Protein AF-A0A660C8C7-F1 (afdb_monomer)

Foldseek 3Di:
DDDPDQDDPVRLVVLCPPPPRQAQWDDSPPDIDGNVVSLLVLLLVLLVVCLVPVPPDDDCCRRHHNPVRLLCCCPVVVCLLVLLLSNLQSLLVSCVVFFDLVLQLDADDPPDDVVVVDVDDDDPLLLVLLSVSNNVSSPDPDRDDSVNCVVSLVVDDSVSSVSSSVNNNVVSSVSSVVRCVVPVDD

Sequence (186 aa):
MTAPQDPTPEQLIAEMLDRRHRRASVSDGETMMIDPGKVLDNIEDAMRRLDVDIDTPVSIEDDVVTLAELTSLIKNLHMGPSLITHVVNTAMAILTARYPAELVTLPLPVEFDLRELHPIRMGDRPHQVAKDVFNRRIAAGVDLDSDDIDEVIDSLEVPDRIHVFVAVFYMYGSKLGALKHRTGID

Secondary structure (DSSP, 8-state):
-PPPPPPPHHHHHHHHH-TT-S-SEEE-SS-EEE-HHHHHHHHHHHHHHHHH-TTS---IIIII--HHHHHHHHHTS--HHHHHHHHHHHHHHHHHHHS-HHHHTSPPPTT--HHHHS-----HHHHHHHHHHHHHHHH-SSPPPGGGTHHHHHTS-HHHHHHHHHHHHHHHHHHHHHHHHHH---

Structure (mmCIF, N/CA/C/O backbone):
data_AF-A0A660C8C7-F1
#
_entry.id   AF-A0A660C8C7-F1
#
loop_
_atom_site.group_PDB
_atom_site.id
_atom_site.type_symbol
_atom_site.label_atom_id
_atom_site.label_alt_id
_atom_site.label_comp_id
_atom_site.label_asym_id
_atom_site.label_entity_id
_atom_site.label_seq_id
_atom_site.pdbx_PDB_ins_code
_atom_site.Cartn_x
_atom_site.Cartn_y
_atom_site.Cartn_z
_atom_site.occupancy
_atom_site.B_iso_or_equiv
_atom_site.auth_seq_id
_atom_site.auth_comp_id
_atom_site.auth_asym_id
_atom_site.auth_atom_id
_atom_site.pdbx_PDB_model_num
ATOM 1 N N . MET A 1 1 ? -27.509 -27.292 27.663 1.00 39.72 1 MET A N 1
ATOM 2 C CA . MET A 1 1 ? -26.791 -26.479 26.664 1.00 39.72 1 MET A CA 1
ATOM 3 C C . MET A 1 1 ? -26.287 -25.251 27.394 1.00 39.72 1 MET A C 1
ATOM 5 O O . MET A 1 1 ? -27.084 -24.385 27.719 1.00 39.72 1 MET A O 1
ATOM 9 N N . THR A 1 2 ? -25.024 -25.258 27.804 1.00 42.81 2 THR A N 1
ATOM 10 C CA . THR A 1 2 ? -24.360 -24.100 28.413 1.00 42.81 2 THR A CA 1
ATOM 11 C C . THR A 1 2 ? -24.041 -23.107 27.301 1.00 42.81 2 THR A C 1
ATOM 13 O O . THR A 1 2 ? -23.499 -23.508 26.273 1.00 42.81 2 THR A O 1
ATOM 16 N N . ALA A 1 3 ? -24.437 -21.845 27.473 1.00 43.91 3 ALA A N 1
ATOM 17 C CA . ALA A 1 3 ? -24.012 -20.767 26.585 1.00 43.91 3 ALA A CA 1
ATOM 18 C C . ALA A 1 3 ? -22.470 -20.699 26.566 1.00 43.91 3 ALA A C 1
ATOM 20 O O . ALA A 1 3 ? -21.859 -21.032 27.591 1.00 43.91 3 ALA A O 1
ATOM 21 N N . PRO A 1 4 ? -21.837 -20.309 25.444 1.00 49.25 4 PRO A N 1
ATOM 22 C CA . PRO A 1 4 ? -20.411 -20.011 25.461 1.00 49.25 4 PRO A CA 1
ATOM 23 C C . PRO A 1 4 ? -20.183 -18.923 26.513 1.00 49.25 4 PRO A C 1
ATOM 25 O O . PRO A 1 4 ? -20.899 -17.924 26.518 1.00 49.25 4 PRO A O 1
ATOM 28 N N . GLN A 1 5 ? -19.269 -19.162 27.453 1.00 58.34 5 GLN A N 1
ATOM 29 C CA . GLN A 1 5 ? -18.857 -18.116 28.380 1.00 58.34 5 GLN A CA 1
ATOM 30 C C . GLN A 1 5 ? -17.976 -17.134 27.623 1.00 58.34 5 GLN A C 1
ATOM 32 O O . GLN A 1 5 ? -17.086 -17.567 26.888 1.00 58.34 5 GLN A O 1
ATOM 37 N N . ASP A 1 6 ? -18.236 -15.844 27.811 1.00 65.38 6 ASP A N 1
ATOM 38 C CA . ASP A 1 6 ? -17.374 -14.811 27.262 1.00 65.38 6 ASP A CA 1
ATOM 39 C C . ASP A 1 6 ? -15.956 -14.971 27.840 1.00 65.38 6 ASP A C 1
ATOM 41 O O . ASP A 1 6 ? -15.800 -15.274 29.032 1.00 65.38 6 ASP A O 1
ATOM 45 N N . PRO A 1 7 ? -14.922 -14.844 26.996 1.00 65.62 7 PRO A N 1
ATOM 46 C CA . PRO A 1 7 ? -13.535 -15.027 27.403 1.00 65.62 7 PRO A CA 1
ATOM 47 C C . PRO A 1 7 ? -13.133 -14.023 28.489 1.00 65.62 7 PRO A C 1
ATOM 49 O O . PRO A 1 7 ? -13.507 -12.851 28.456 1.00 65.62 7 PRO A O 1
ATOM 52 N N . THR A 1 8 ? -12.350 -14.475 29.470 1.00 76.62 8 THR A N 1
ATOM 53 C CA . THR A 1 8 ? -11.862 -13.599 30.541 1.00 76.62 8 THR A CA 1
ATOM 54 C C . THR A 1 8 ? -10.746 -12.674 30.032 1.00 76.62 8 THR A C 1
ATOM 56 O O . THR A 1 8 ? -10.018 -13.046 29.110 1.00 76.62 8 THR A O 1
ATOM 59 N N . PRO A 1 9 ? -10.511 -11.504 30.658 1.00 68.44 9 PRO A N 1
ATOM 60 C CA . PRO A 1 9 ? -9.421 -10.601 30.265 1.00 68.44 9 PRO A CA 1
ATOM 61 C C . PRO A 1 9 ? -8.038 -11.269 30.212 1.00 68.44 9 PRO A C 1
ATOM 63 O O . PRO A 1 9 ? -7.223 -10.970 29.347 1.00 68.44 9 PRO A O 1
ATOM 66 N N . GLU A 1 10 ? -7.778 -12.222 31.107 1.00 72.56 10 GLU A N 1
ATOM 67 C CA . GLU A 1 10 ? -6.532 -12.997 31.148 1.00 72.56 10 GLU A CA 1
ATOM 68 C C . GLU A 1 10 ? -6.393 -13.936 29.941 1.00 72.56 10 GLU A C 1
ATOM 70 O O . GLU A 1 10 ? -5.291 -14.117 29.425 1.00 72.56 10 GLU A O 1
ATOM 75 N N . GLN A 1 11 ? -7.507 -14.500 29.463 1.00 69.38 11 GLN A N 1
ATOM 76 C CA . GLN A 1 11 ? -7.544 -15.310 28.244 1.00 69.38 11 GLN A CA 1
ATOM 77 C C . GLN A 1 11 ? -7.313 -14.445 27.002 1.00 69.38 11 GLN A C 1
ATOM 79 O O . GLN A 1 11 ? -6.533 -14.841 26.143 1.00 69.38 11 GLN A O 1
ATOM 84 N N . LEU A 1 12 ? -7.891 -13.241 26.953 1.00 66.62 12 LEU A N 1
ATOM 85 C CA . LEU A 1 12 ? -7.684 -12.282 25.860 1.00 66.62 12 LEU A CA 1
ATOM 86 C C . LEU A 1 12 ? -6.227 -11.801 25.782 1.00 66.62 12 LEU A C 1
ATOM 88 O O . LEU A 1 12 ? -5.648 -11.719 24.700 1.00 66.62 12 LEU A O 1
ATOM 92 N N . ILE A 1 13 ? -5.600 -11.534 26.932 1.00 68.38 13 ILE A N 1
ATOM 93 C CA . ILE A 1 13 ? -4.175 -11.179 27.008 1.00 68.38 13 ILE A CA 1
ATOM 94 C C . ILE A 1 13 ? -3.301 -12.356 26.561 1.00 68.38 13 ILE A C 1
ATOM 96 O O . ILE A 1 13 ? -2.355 -12.161 25.802 1.00 68.38 13 ILE A O 1
ATOM 100 N N . ALA A 1 14 ? -3.602 -13.580 27.005 1.00 67.06 14 ALA A N 1
ATOM 101 C CA . ALA A 1 14 ? -2.855 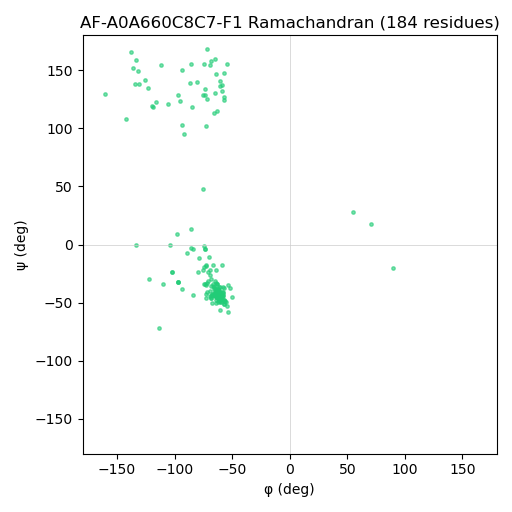-14.766 26.592 1.00 67.06 14 ALA A CA 1
ATOM 102 C C . ALA A 1 14 ? -2.982 -15.042 25.083 1.00 67.06 14 ALA A C 1
ATOM 104 O O . ALA A 1 14 ? -1.993 -15.413 24.455 1.00 67.06 14 ALA A O 1
ATOM 105 N N . GLU A 1 15 ? -4.165 -14.820 24.505 1.00 63.78 15 GLU A N 1
ATOM 106 C CA . GLU A 1 15 ? -4.429 -14.934 23.066 1.00 63.78 15 GLU A CA 1
ATOM 107 C C . GLU A 1 15 ? -3.651 -13.884 22.261 1.00 63.78 15 GLU A C 1
ATOM 109 O O . GLU A 1 15 ? -3.033 -14.226 21.257 1.00 63.78 15 GLU A O 1
ATOM 114 N N . MET A 1 16 ? -3.571 -12.636 22.738 1.00 63.59 16 MET A N 1
ATOM 115 C CA . MET A 1 16 ? -2.739 -11.604 22.102 1.00 63.59 16 MET A CA 1
ATOM 116 C C . MET A 1 16 ? -1.238 -11.884 22.186 1.00 63.59 16 MET A C 1
ATOM 118 O O . MET A 1 16 ? -0.490 -11.537 21.275 1.00 63.59 16 MET A O 1
ATOM 122 N N . LEU A 1 17 ? -0.773 -12.499 23.273 1.00 66.25 17 LEU A N 1
ATOM 123 C CA . LEU A 1 17 ? 0.637 -12.860 23.433 1.00 66.25 17 LEU A CA 1
ATOM 124 C C . LEU A 1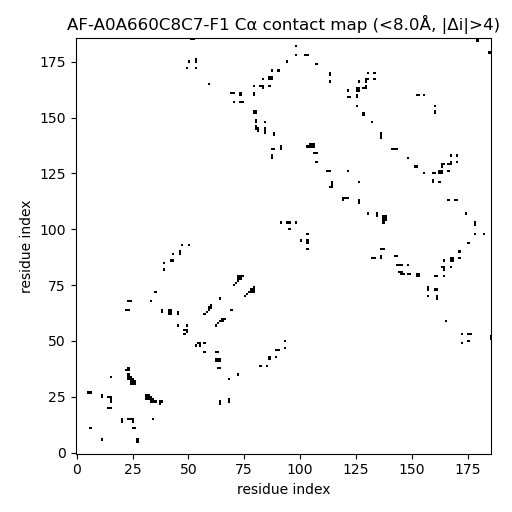 17 ? 1.016 -14.130 22.655 1.00 66.25 17 LEU A C 1
ATOM 126 O O . LEU A 1 17 ? 2.210 -14.426 22.513 1.00 66.25 17 LEU A O 1
ATOM 130 N N . ASP A 1 18 ? 0.037 -14.877 22.13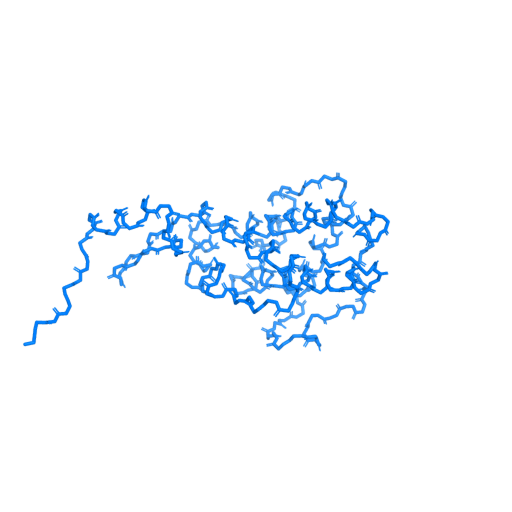3 1.00 65.38 18 ASP A N 1
ATOM 131 C CA . ASP A 1 18 ? 0.305 -15.983 21.226 1.00 65.38 18 ASP A CA 1
ATOM 132 C C . ASP A 1 18 ? 0.740 -15.443 19.861 1.00 65.38 18 ASP A C 1
ATOM 134 O O . ASP A 1 18 ? -0.056 -15.064 19.007 1.00 65.38 18 ASP A O 1
ATOM 138 N N . ARG A 1 19 ? 2.051 -15.485 19.613 1.00 57.25 19 ARG A N 1
ATOM 139 C CA . ARG A 1 19 ? 2.655 -15.084 18.332 1.00 57.25 19 ARG A CA 1
ATOM 140 C C . ARG A 1 19 ? 2.137 -15.875 17.126 1.00 57.25 19 ARG A C 1
ATOM 142 O O . ARG A 1 19 ? 2.365 -15.459 15.989 1.00 57.25 19 ARG A O 1
ATOM 149 N N . ARG A 1 20 ? 1.502 -17.030 17.352 1.00 57.16 20 ARG A N 1
ATOM 150 C CA . ARG A 1 20 ? 0.879 -17.858 16.309 1.00 57.16 20 ARG A CA 1
ATOM 151 C C . ARG A 1 20 ? -0.575 -17.478 16.050 1.00 57.16 20 ARG A C 1
ATOM 153 O O . ARG A 1 20 ? -1.160 -18.002 15.100 1.00 57.16 20 ARG A O 1
ATOM 160 N N . HIS A 1 21 ? -1.149 -16.586 16.853 1.00 65.06 21 HIS A N 1
ATOM 161 C CA . HIS A 1 21 ? -2.476 -16.059 16.611 1.00 65.06 21 HIS A CA 1
ATOM 162 C C . HIS A 1 21 ? -2.483 -15.241 15.314 1.00 65.06 21 HIS A C 1
ATOM 164 O O . HIS A 1 21 ? -1.601 -14.413 15.072 1.00 65.06 21 HIS A O 1
ATOM 170 N N . ARG A 1 22 ? -3.457 -15.512 14.433 1.00 67.06 22 ARG A N 1
ATOM 171 C CA . ARG A 1 22 ? -3.541 -14.841 13.123 1.00 67.06 22 ARG A CA 1
ATOM 172 C C . ARG A 1 22 ? -4.016 -13.395 13.234 1.00 67.06 22 ARG A C 1
ATOM 174 O O . ARG A 1 22 ? -3.608 -12.564 12.431 1.00 67.06 22 ARG A O 1
ATOM 181 N N . ARG A 1 23 ? -4.900 -13.105 14.192 1.00 70.75 23 ARG A N 1
ATOM 182 C CA . ARG A 1 23 ? -5.510 -11.778 14.327 1.00 70.75 23 ARG A CA 1
ATOM 183 C C . ARG A 1 23 ? -4.624 -10.873 15.166 1.00 70.75 23 ARG A C 1
ATOM 185 O O . ARG A 1 23 ? -4.103 -11.313 16.188 1.00 70.75 23 ARG A O 1
ATOM 192 N N . ALA A 1 24 ? -4.517 -9.621 14.736 1.00 79.69 24 ALA A N 1
ATOM 193 C CA . ALA A 1 24 ? -3.777 -8.576 15.430 1.00 79.69 24 ALA A CA 1
ATOM 194 C C . ALA A 1 24 ? -4.593 -7.902 16.542 1.00 79.69 24 ALA A C 1
ATOM 196 O O . ALA A 1 24 ? -4.073 -7.052 17.260 1.00 79.69 24 ALA A O 1
ATOM 197 N N . SER A 1 25 ? -5.864 -8.272 16.697 1.00 80.25 25 SER A N 1
ATOM 198 C CA . SER A 1 25 ? -6.714 -7.778 17.768 1.00 80.25 25 SER A CA 1
ATOM 199 C C . SER A 1 25 ? -7.496 -8.871 18.464 1.00 80.25 25 SER A C 1
ATOM 201 O O . SER A 1 25 ? -7.768 -9.947 17.921 1.00 80.25 25 SER A O 1
ATOM 203 N N . VAL A 1 26 ? -7.897 -8.520 19.678 1.00 79.31 26 VAL A N 1
ATOM 204 C CA . VAL A 1 26 ? -8.834 -9.259 20.503 1.00 79.31 26 VAL A CA 1
ATOM 205 C C . VAL A 1 26 ? -9.883 -8.268 21.018 1.00 79.31 26 VAL A C 1
ATOM 207 O O . VAL A 1 26 ? -9.563 -7.128 21.367 1.00 79.31 26 VAL A O 1
ATOM 210 N N . SER A 1 27 ? -11.154 -8.673 21.017 1.00 75.94 27 SER A N 1
ATOM 211 C CA . SER A 1 27 ? -12.266 -7.828 21.462 1.00 75.94 27 SER A CA 1
ATOM 212 C C . SER A 1 27 ? -13.212 -8.598 22.373 1.00 75.94 27 SER A C 1
ATOM 214 O O . SER A 1 27 ? -13.545 -9.746 22.086 1.00 75.94 27 SER A O 1
ATOM 216 N N . ASP A 1 28 ? -13.661 -7.943 23.441 1.00 69.25 28 ASP A N 1
ATOM 217 C CA . ASP A 1 28 ? -14.693 -8.433 24.365 1.00 69.25 28 ASP A CA 1
ATOM 218 C C . ASP A 1 28 ? -16.094 -7.863 24.049 1.00 69.25 28 ASP A C 1
ATOM 220 O O . ASP A 1 28 ? -17.034 -8.045 24.816 1.00 69.25 28 ASP A O 1
ATOM 224 N N . GLY A 1 29 ? -16.245 -7.174 22.911 1.00 66.75 29 GLY A N 1
ATOM 225 C CA . GLY A 1 29 ? -17.488 -6.525 22.487 1.00 66.75 29 GLY A CA 1
ATOM 226 C C . GLY A 1 29 ? -17.656 -5.077 22.965 1.00 66.75 29 GLY A C 1
ATOM 227 O O . GLY A 1 29 ? -18.389 -4.326 22.321 1.00 66.75 29 GLY A O 1
ATOM 228 N N . GLU A 1 30 ? -16.946 -4.649 24.012 1.00 69.38 30 GLU A N 1
ATOM 229 C CA . GLU A 1 30 ? -16.945 -3.257 24.498 1.00 69.38 30 GLU A CA 1
ATOM 230 C C . GLU A 1 30 ? -15.604 -2.559 24.239 1.00 69.38 30 GLU A C 1
ATOM 232 O O . GLU A 1 30 ? -15.558 -1.371 23.913 1.00 69.38 30 GLU A O 1
ATOM 237 N N . THR A 1 31 ? -14.512 -3.314 24.318 1.00 70.56 31 THR A N 1
ATOM 238 C CA . THR A 1 31 ? -13.137 -2.862 24.145 1.00 70.56 31 THR A CA 1
ATOM 239 C C . THR A 1 31 ? -12.451 -3.705 23.070 1.00 70.56 31 THR A C 1
ATOM 241 O O . THR A 1 31 ? -12.670 -4.912 22.937 1.00 70.56 31 THR A O 1
ATOM 244 N N . MET A 1 32 ? -11.617 -3.058 22.258 1.00 81.31 32 MET A N 1
ATOM 245 C CA . MET A 1 32 ? -10.749 -3.722 21.289 1.00 81.31 32 MET A CA 1
ATOM 246 C C . MET A 1 32 ? -9.304 -3.406 21.650 1.00 81.31 32 MET A C 1
ATOM 248 O O . MET A 1 32 ? -8.904 -2.241 21.643 1.00 81.31 32 MET A O 1
ATOM 252 N N . MET A 1 33 ? -8.531 -4.444 21.957 1.00 82.75 33 MET A N 1
ATOM 253 C CA . MET A 1 33 ? -7.087 -4.342 22.122 1.00 82.75 33 MET A CA 1
ATOM 254 C C . MET A 1 33 ? -6.432 -4.774 20.812 1.00 82.75 33 MET A C 1
ATOM 256 O O . MET A 1 33 ? -6.781 -5.813 20.256 1.00 82.75 33 MET A O 1
ATOM 260 N N . ILE A 1 34 ? -5.529 -3.944 20.294 1.00 86.19 34 ILE A N 1
ATOM 261 C CA . ILE A 1 34 ? -4.850 -4.154 19.012 1.00 86.19 34 ILE A CA 1
ATOM 262 C C . ILE A 1 34 ? -3.351 -4.154 19.277 1.00 86.19 34 ILE A C 1
ATOM 264 O O . ILE A 1 34 ? -2.867 -3.281 19.996 1.00 86.19 34 ILE A O 1
ATOM 268 N N . ASP A 1 35 ? -2.635 -5.107 18.689 1.00 89.19 35 ASP A N 1
ATOM 269 C CA . ASP A 1 35 ? -1.185 -5.084 18.529 1.00 89.19 35 ASP A CA 1
ATOM 270 C C . ASP A 1 35 ? -0.852 -4.473 17.156 1.00 89.19 35 ASP A C 1
ATOM 272 O O . ASP A 1 35 ? -0.995 -5.143 16.126 1.00 89.19 35 ASP A O 1
ATOM 276 N N . PRO A 1 36 ? -0.420 -3.199 17.096 1.00 88.69 36 PRO A N 1
ATOM 277 C CA . PRO A 1 36 ? -0.099 -2.564 15.826 1.00 88.69 36 PRO A CA 1
ATOM 278 C C . PRO A 1 36 ? 1.097 -3.213 15.131 1.00 88.69 36 PRO A C 1
ATOM 280 O O . PRO A 1 36 ? 1.119 -3.258 13.905 1.00 88.69 36 PRO A O 1
ATOM 283 N N . GLY A 1 37 ? 2.064 -3.743 15.889 1.00 89.25 37 GLY A N 1
ATOM 284 C CA . GLY A 1 37 ? 3.224 -4.432 15.323 1.00 89.25 37 GLY A CA 1
ATOM 285 C C . GLY A 1 37 ? 2.793 -5.660 14.531 1.00 89.25 37 GLY A C 1
ATOM 286 O O . GLY A 1 37 ? 3.217 -5.841 13.393 1.00 89.25 37 GLY A O 1
ATOM 287 N N . LYS A 1 38 ? 1.840 -6.427 15.068 1.00 89.44 38 LYS A N 1
ATOM 288 C CA . LYS A 1 38 ? 1.268 -7.578 14.364 1.00 89.44 38 LYS A CA 1
ATOM 289 C C . LYS A 1 38 ? 0.536 -7.193 13.073 1.00 89.44 38 LYS A C 1
ATOM 291 O O . LYS A 1 38 ? 0.584 -7.952 12.110 1.00 89.44 38 LYS A O 1
ATOM 296 N N . VAL A 1 39 ? -0.112 -6.024 13.015 1.00 91.19 39 VAL A N 1
ATOM 297 C CA . VAL A 1 39 ? -0.714 -5.526 11.760 1.00 91.19 39 VAL A CA 1
ATOM 298 C C . VAL A 1 39 ? 0.355 -5.227 10.712 1.00 91.19 39 VAL A C 1
ATOM 300 O O . VAL A 1 39 ? 0.177 -5.585 9.549 1.00 91.19 39 VAL A O 1
ATOM 303 N N . LEU A 1 40 ? 1.473 -4.612 11.105 1.00 93.75 40 LEU A N 1
ATOM 304 C CA . LEU A 1 40 ? 2.591 -4.349 10.193 1.00 93.75 40 LEU A CA 1
ATOM 305 C C . LEU A 1 40 ? 3.205 -5.649 9.652 1.00 93.75 40 LEU A C 1
ATOM 307 O O . LEU A 1 40 ? 3.471 -5.732 8.450 1.00 93.75 40 LEU A O 1
ATOM 311 N N . ASP A 1 41 ? 3.354 -6.666 10.504 1.00 93.12 41 ASP A N 1
ATOM 312 C CA . ASP A 1 41 ? 3.816 -8.002 10.105 1.00 93.12 41 ASP A CA 1
ATOM 313 C C . ASP A 1 41 ? 2.834 -8.663 9.120 1.00 93.12 41 ASP A C 1
ATOM 315 O O . ASP A 1 41 ? 3.240 -9.174 8.078 1.00 93.12 41 ASP A O 1
ATOM 319 N N . ASN A 1 42 ? 1.527 -8.603 9.402 1.00 92.56 42 ASN A N 1
ATOM 320 C CA . ASN A 1 42 ? 0.494 -9.168 8.529 1.00 92.56 42 ASN A CA 1
ATOM 321 C C . ASN A 1 42 ? 0.471 -8.495 7.141 1.00 92.56 42 ASN A C 1
ATOM 323 O O . ASN A 1 42 ? 0.292 -9.176 6.130 1.00 92.56 42 ASN A O 1
ATOM 327 N N . ILE A 1 43 ? 0.676 -7.170 7.074 1.00 94.75 43 ILE A N 1
ATOM 328 C CA . ILE A 1 43 ? 0.836 -6.439 5.804 1.00 94.75 43 ILE A CA 1
ATOM 329 C C . ILE A 1 43 ? 2.005 -7.026 5.009 1.00 94.75 43 ILE A C 1
ATOM 331 O O . ILE A 1 43 ? 1.845 -7.354 3.832 1.00 94.75 43 ILE A O 1
ATOM 335 N N . GLU A 1 44 ? 3.169 -7.166 5.643 1.00 95.38 44 GLU A N 1
ATOM 336 C CA . GLU A 1 44 ? 4.366 -7.681 4.985 1.00 95.38 44 GLU A CA 1
ATOM 337 C C . GLU A 1 44 ? 4.167 -9.118 4.487 1.00 95.38 44 GLU A C 1
ATOM 339 O O . GLU A 1 44 ? 4.447 -9.405 3.320 1.00 95.38 44 GLU A O 1
ATOM 344 N N . ASP A 1 45 ? 3.622 -10.000 5.324 1.00 93.69 45 ASP A N 1
ATOM 345 C CA . ASP A 1 45 ? 3.349 -11.395 4.972 1.00 93.69 45 ASP A CA 1
ATOM 346 C C . ASP A 1 45 ? 2.380 -11.506 3.785 1.00 93.69 45 ASP A C 1
ATOM 348 O O . ASP A 1 45 ? 2.618 -12.277 2.848 1.00 93.69 45 ASP A O 1
ATOM 352 N N . ALA A 1 46 ? 1.304 -10.714 3.777 1.00 94.12 46 ALA A N 1
ATOM 353 C CA . ALA A 1 46 ? 0.341 -10.696 2.679 1.00 94.12 46 ALA A CA 1
ATOM 354 C C . ALA A 1 46 ? 0.972 -10.209 1.366 1.00 94.12 46 ALA A C 1
ATOM 356 O O . ALA A 1 46 ? 0.738 -10.798 0.308 1.00 94.12 46 ALA A O 1
ATOM 357 N N . MET A 1 47 ? 1.815 -9.177 1.420 1.00 96.25 47 MET A N 1
ATOM 358 C CA . MET A 1 47 ? 2.520 -8.672 0.240 1.00 96.25 47 MET A CA 1
ATOM 359 C C . MET A 1 47 ? 3.540 -9.685 -0.285 1.00 96.25 47 MET A C 1
ATOM 361 O O . MET A 1 47 ? 3.584 -9.954 -1.483 1.00 96.25 47 MET A O 1
ATOM 365 N N . ARG A 1 48 ? 4.312 -10.328 0.597 1.00 94.75 48 ARG A N 1
ATOM 366 C CA . ARG A 1 48 ? 5.256 -11.386 0.205 1.00 94.75 48 ARG A CA 1
ATOM 367 C C . ARG A 1 48 ? 4.555 -12.576 -0.440 1.00 94.75 48 ARG A C 1
ATOM 369 O O . ARG A 1 48 ? 5.086 -13.139 -1.392 1.00 94.75 48 ARG A O 1
ATOM 376 N N . ARG A 1 49 ? 3.360 -12.943 0.033 1.00 92.94 49 ARG A N 1
ATOM 377 C CA . ARG A 1 49 ? 2.544 -13.989 -0.602 1.00 92.94 49 ARG A CA 1
ATOM 378 C C . ARG A 1 49 ? 2.179 -13.632 -2.042 1.00 92.94 49 ARG A C 1
ATOM 380 O O . ARG A 1 49 ? 2.351 -14.486 -2.903 1.00 92.94 49 ARG A O 1
ATOM 387 N N . LEU A 1 50 ? 1.759 -12.390 -2.305 1.00 92.31 50 LEU A N 1
ATOM 388 C CA . LEU A 1 50 ? 1.481 -11.917 -3.670 1.00 92.31 50 LEU A CA 1
ATOM 389 C C . LEU A 1 50 ? 2.729 -11.959 -4.559 1.00 92.31 50 LEU A C 1
ATOM 391 O O . LEU A 1 50 ? 2.650 -12.346 -5.722 1.00 92.31 50 LEU A O 1
ATOM 395 N N . ASP A 1 51 ? 3.893 -11.580 -4.028 1.00 92.44 51 ASP A N 1
ATOM 396 C CA . ASP A 1 51 ? 5.154 -11.652 -4.774 1.00 92.44 51 ASP A CA 1
ATOM 397 C C . ASP A 1 51 ? 5.571 -13.084 -5.116 1.00 92.44 51 ASP A C 1
ATOM 399 O O . ASP A 1 51 ? 6.070 -13.333 -6.214 1.00 92.44 51 ASP A O 1
ATOM 403 N N . VAL A 1 52 ? 5.349 -14.044 -4.217 1.00 90.44 52 VAL A N 1
ATOM 404 C CA . VAL A 1 52 ? 5.593 -15.464 -4.509 1.00 90.44 52 VAL A CA 1
ATOM 405 C C . VAL A 1 52 ? 4.609 -15.966 -5.562 1.00 90.44 52 VAL A C 1
ATOM 407 O O . VAL A 1 52 ? 5.028 -16.516 -6.575 1.00 90.44 52 VAL A O 1
ATOM 410 N N . ASP A 1 53 ? 3.318 -15.726 -5.365 1.00 88.38 53 ASP A N 1
ATOM 411 C CA . ASP A 1 53 ? 2.265 -16.161 -6.276 1.00 88.38 53 ASP A CA 1
ATOM 412 C C . ASP A 1 53 ? 1.176 -15.085 -6.363 1.00 88.38 53 ASP A C 1
ATOM 414 O O . ASP A 1 53 ? 0.397 -14.881 -5.428 1.00 88.38 53 ASP A O 1
ATOM 418 N N . ILE A 1 54 ? 1.132 -14.408 -7.514 1.00 86.50 54 ILE A N 1
ATOM 419 C CA . ILE A 1 54 ? 0.231 -13.280 -7.771 1.00 86.50 54 ILE A CA 1
ATOM 420 C C . ILE A 1 54 ? -1.235 -13.717 -7.866 1.00 86.50 54 ILE A C 1
ATOM 422 O O . ILE A 1 54 ? -2.125 -12.902 -7.630 1.00 86.50 54 ILE A O 1
ATOM 426 N N . ASP A 1 55 ? -1.484 -14.995 -8.164 1.00 85.62 55 ASP A N 1
ATOM 427 C CA . ASP A 1 55 ? -2.825 -15.575 -8.225 1.00 85.62 55 ASP A CA 1
ATOM 428 C C . ASP A 1 55 ? -3.306 -16.048 -6.841 1.00 85.62 55 ASP A C 1
ATOM 430 O O . ASP A 1 55 ? -4.456 -16.478 -6.692 1.00 85.62 55 ASP A O 1
ATOM 434 N N . THR A 1 56 ? -2.461 -15.935 -5.804 1.00 84.12 56 THR A N 1
ATOM 435 C CA . THR A 1 56 ? -2.860 -16.218 -4.422 1.00 84.12 56 THR A CA 1
ATOM 436 C C . THR A 1 56 ? -4.045 -15.330 -4.043 1.00 84.12 56 THR A C 1
ATOM 438 O O . THR A 1 56 ? -3.925 -14.102 -4.075 1.00 84.12 56 THR A O 1
ATOM 441 N N . PRO A 1 57 ? -5.174 -15.904 -3.589 1.00 80.69 57 PRO A N 1
ATOM 442 C CA . PRO A 1 57 ? -6.253 -15.104 -3.040 1.00 80.69 57 PRO A CA 1
ATOM 443 C C . PRO A 1 57 ? -5.764 -14.442 -1.747 1.00 80.69 57 PRO A C 1
ATOM 445 O O . PRO A 1 57 ? -5.477 -15.122 -0.759 1.00 80.69 57 PRO A O 1
ATOM 448 N N . VAL A 1 58 ? -5.648 -13.116 -1.777 1.00 82.62 58 VAL A N 1
ATOM 449 C CA . VAL A 1 58 ? -5.352 -12.282 -0.610 1.00 82.62 58 VAL A CA 1
ATOM 450 C C . VAL A 1 58 ? -6.544 -11.372 -0.347 1.00 82.62 58 VAL A C 1
ATOM 452 O O . VAL A 1 58 ? -6.969 -10.607 -1.216 1.00 82.62 58 VAL A O 1
ATOM 455 N N . SER A 1 59 ? -7.084 -11.470 0.861 1.00 85.56 59 SER A N 1
ATOM 456 C CA . SER A 1 59 ? -8.152 -10.629 1.388 1.00 85.56 59 SER A CA 1
ATOM 457 C C . SER A 1 59 ? -7.542 -9.660 2.391 1.00 85.56 59 SER A C 1
ATOM 459 O O . SER A 1 59 ? -6.962 -10.089 3.383 1.00 85.56 59 SER A O 1
ATOM 461 N N . ILE A 1 60 ? -7.675 -8.348 2.172 1.00 85.81 60 ILE A N 1
ATOM 462 C CA . ILE A 1 60 ? -7.199 -7.367 3.163 1.00 85.81 60 ILE A CA 1
ATOM 463 C C . ILE A 1 60 ? -7.896 -7.612 4.509 1.00 85.81 60 ILE A C 1
ATOM 465 O O . ILE A 1 60 ? -7.238 -7.591 5.541 1.00 85.81 60 ILE A O 1
ATOM 469 N N . GLU A 1 61 ? -9.197 -7.906 4.496 1.00 87.25 61 GLU A N 1
ATOM 470 C CA . GLU A 1 61 ? -9.980 -8.110 5.717 1.00 87.25 61 GLU A CA 1
ATOM 471 C C . GLU A 1 61 ? -9.548 -9.354 6.509 1.00 87.25 61 GLU A C 1
ATOM 473 O O . GLU A 1 61 ? -9.500 -9.295 7.737 1.00 87.25 61 GLU A O 1
ATOM 478 N N . ASP A 1 62 ? -9.196 -10.449 5.827 1.00 84.38 62 ASP A N 1
ATOM 479 C CA . ASP A 1 62 ? -8.880 -11.725 6.488 1.00 84.38 62 ASP A CA 1
ATOM 480 C C . ASP A 1 62 ? -7.377 -11.957 6.709 1.00 84.38 62 ASP A C 1
ATOM 482 O O . ASP A 1 62 ? -6.994 -12.624 7.674 1.00 84.38 62 ASP A O 1
ATOM 486 N N . ASP A 1 63 ? -6.524 -11.452 5.814 1.00 85.44 63 ASP A N 1
ATOM 487 C CA . ASP A 1 63 ? -5.079 -11.706 5.820 1.00 85.44 63 ASP A CA 1
ATOM 488 C C . ASP A 1 63 ? -4.262 -10.539 6.387 1.00 85.44 63 ASP A C 1
ATOM 490 O O . ASP A 1 63 ? -3.139 -10.758 6.838 1.00 85.44 63 ASP A O 1
ATOM 494 N N . VAL A 1 64 ? -4.790 -9.310 6.352 1.00 88.31 64 VAL A N 1
ATOM 495 C CA . VAL A 1 64 ? -4.032 -8.100 6.704 1.00 88.31 64 VAL A CA 1
ATOM 496 C C . VAL A 1 64 ? -4.590 -7.452 7.964 1.00 88.31 64 VAL A C 1
ATOM 498 O O . VAL A 1 64 ? -3.955 -7.472 9.020 1.00 88.31 64 VAL A O 1
ATOM 501 N N . VAL A 1 65 ? -5.770 -6.847 7.841 1.00 90.69 65 VAL A N 1
ATOM 502 C CA . VAL A 1 65 ? -6.399 -6.027 8.869 1.00 90.69 65 VAL A CA 1
ATOM 503 C C . VAL A 1 65 ? -7.896 -5.903 8.592 1.00 90.69 65 VAL A C 1
ATOM 505 O O . VAL A 1 65 ? -8.328 -5.526 7.500 1.00 90.69 65 VAL A O 1
ATOM 508 N N . THR A 1 66 ? -8.711 -6.176 9.603 1.00 91.25 66 THR A N 1
ATOM 509 C CA . THR A 1 66 ? -10.158 -5.962 9.524 1.00 91.25 66 THR A CA 1
ATOM 510 C C . THR A 1 66 ? -10.487 -4.469 9.463 1.00 91.25 66 THR A C 1
ATOM 512 O O . THR A 1 66 ? -9.731 -3.618 9.940 1.00 91.25 66 THR A O 1
ATOM 515 N N . LEU A 1 67 ? -11.671 -4.118 8.951 1.00 90.94 67 LEU A N 1
ATOM 516 C CA . LEU A 1 67 ? -12.109 -2.718 8.904 1.00 90.94 67 LEU A CA 1
ATOM 517 C C . LEU A 1 67 ? -12.143 -2.065 10.298 1.00 90.94 67 LEU A C 1
ATOM 519 O O . LEU A 1 67 ? -11.821 -0.883 10.436 1.00 90.94 67 LEU A O 1
ATOM 523 N N . ALA A 1 68 ? -12.522 -2.822 11.330 1.00 90.00 68 ALA A N 1
ATOM 524 C CA . ALA A 1 68 ? -12.587 -2.326 12.701 1.00 90.00 68 ALA A CA 1
ATOM 525 C C . ALA A 1 68 ? -11.188 -2.048 13.278 1.00 90.00 68 ALA A C 1
ATOM 527 O O . ALA A 1 68 ? -10.969 -0.975 13.847 1.00 90.00 68 ALA A O 1
ATOM 528 N N . GLU A 1 69 ? -10.232 -2.959 13.064 1.00 91.50 69 GLU A N 1
ATOM 529 C CA . GLU A 1 69 ? -8.830 -2.761 13.449 1.00 91.50 69 GLU A CA 1
ATOM 530 C C . GLU A 1 69 ? -8.234 -1.547 12.733 1.00 91.50 69 GLU A C 1
ATOM 532 O O . GLU A 1 69 ? -7.683 -0.656 13.379 1.00 91.50 69 GLU A O 1
ATOM 537 N N . LEU A 1 70 ? -8.415 -1.463 11.412 1.00 93.50 70 LEU A N 1
ATOM 538 C CA . LEU A 1 70 ? -7.886 -0.372 10.597 1.00 93.50 70 LEU A CA 1
ATOM 539 C C . LEU A 1 70 ? -8.483 0.979 11.003 1.00 93.50 70 LEU A C 1
ATOM 541 O O . LEU A 1 70 ? -7.764 1.968 11.144 1.00 93.50 70 LEU A O 1
ATOM 545 N N . THR A 1 71 ? -9.793 1.019 11.256 1.00 94.19 71 THR A N 1
ATOM 546 C CA . THR A 1 71 ? -10.465 2.225 11.756 1.00 94.19 71 THR A CA 1
ATOM 547 C C . THR A 1 71 ? -9.893 2.647 13.105 1.00 94.19 71 THR A C 1
ATOM 549 O O . THR A 1 71 ? -9.636 3.832 13.307 1.00 94.19 71 THR A O 1
ATOM 552 N N . SER A 1 72 ? -9.671 1.706 14.025 1.00 92.56 72 SER A N 1
ATOM 553 C CA . SER A 1 72 ? -9.115 2.007 15.346 1.00 92.56 72 SER A CA 1
ATOM 554 C C . SER A 1 72 ? -7.664 2.495 15.260 1.00 92.56 72 SER A C 1
ATOM 556 O O . SER A 1 72 ? -7.325 3.505 15.874 1.00 92.56 72 SER A O 1
ATOM 558 N N . LEU A 1 73 ? -6.827 1.866 14.429 1.00 94.50 73 LEU A N 1
ATOM 559 C CA . LEU A 1 73 ? -5.444 2.294 14.192 1.00 94.50 73 LEU A CA 1
ATOM 560 C C . LEU A 1 73 ? -5.371 3.715 13.624 1.00 94.50 73 LEU A C 1
ATOM 562 O O . LEU A 1 73 ? -4.591 4.538 14.097 1.00 94.50 73 LEU A O 1
ATOM 566 N N . ILE A 1 74 ? -6.211 4.029 12.637 1.00 95.31 74 ILE A N 1
ATOM 567 C CA . ILE A 1 74 ? -6.212 5.345 11.989 1.00 95.31 74 ILE A CA 1
ATOM 568 C C . ILE A 1 74 ? -6.811 6.414 12.904 1.00 95.31 74 ILE A C 1
ATOM 570 O O . ILE A 1 74 ? -6.254 7.503 13.020 1.00 95.31 74 ILE A O 1
ATOM 574 N N . LYS A 1 75 ? -7.952 6.131 13.539 1.00 93.81 75 LYS A N 1
ATOM 575 C CA . LYS A 1 75 ? -8.713 7.130 14.297 1.00 93.81 75 LYS A CA 1
ATOM 576 C C . LYS A 1 75 ? -8.202 7.319 15.722 1.00 93.81 75 LYS A C 1
ATOM 578 O O . LYS A 1 75 ? -8.143 8.452 16.183 1.00 93.81 75 LYS A O 1
ATOM 583 N N . ASN A 1 76 ? -7.900 6.228 16.424 1.00 91.69 76 ASN A N 1
ATOM 584 C CA . ASN A 1 76 ? -7.593 6.259 17.857 1.00 91.69 76 ASN A CA 1
ATOM 585 C C . ASN A 1 76 ? -6.084 6.275 18.121 1.00 91.69 76 ASN A C 1
ATOM 587 O O . ASN A 1 76 ? -5.651 6.857 19.110 1.00 91.69 76 ASN A O 1
ATOM 591 N N . LEU A 1 77 ? -5.296 5.635 17.251 1.00 91.25 77 LEU A N 1
ATOM 592 C CA . LEU A 1 77 ? -3.836 5.567 17.377 1.00 91.25 77 LEU A CA 1
ATOM 593 C C . LEU A 1 77 ? -3.100 6.495 16.398 1.00 91.25 77 LEU A C 1
ATOM 595 O O . LEU A 1 77 ? -1.876 6.551 16.433 1.00 91.25 77 LEU A O 1
ATOM 599 N N . HIS A 1 78 ? -3.827 7.232 15.549 1.00 93.50 78 HIS A N 1
ATOM 600 C CA . HIS A 1 78 ? -3.274 8.170 14.562 1.00 93.50 78 HIS A CA 1
ATOM 601 C C . HIS A 1 78 ? -2.233 7.552 13.610 1.00 93.50 78 HIS A C 1
ATOM 603 O O . HIS A 1 78 ? -1.383 8.245 13.063 1.00 93.50 78 HIS A O 1
ATOM 609 N N . MET A 1 79 ? -2.319 6.245 13.348 1.00 95.44 79 MET A N 1
ATOM 610 C CA . MET A 1 79 ? -1.317 5.505 12.568 1.00 95.44 79 MET A CA 1
ATOM 611 C C . MET A 1 79 ? -1.533 5.562 11.048 1.00 95.44 79 MET A C 1
ATOM 613 O O . MET A 1 79 ? -0.934 4.781 10.317 1.00 95.44 79 MET A O 1
ATOM 617 N N . GLY A 1 80 ? -2.391 6.455 10.543 1.00 95.56 80 GLY A N 1
ATOM 618 C CA . GLY A 1 80 ? -2.694 6.556 9.109 1.00 95.56 80 GLY A CA 1
ATOM 619 C C . GLY A 1 80 ? -1.442 6.715 8.234 1.00 95.56 80 GLY A C 1
ATOM 620 O O . GLY A 1 80 ? -1.208 5.853 7.384 1.00 95.56 80 GLY A O 1
ATOM 621 N N . PRO A 1 81 ? -0.617 7.757 8.457 1.00 97.19 81 PRO A N 1
ATOM 622 C CA . PRO A 1 81 ? 0.637 7.943 7.731 1.00 97.19 81 PRO A CA 1
ATOM 623 C C . PRO A 1 81 ? 1.577 6.738 7.856 1.00 97.19 81 PRO A C 1
ATOM 625 O O . PRO A 1 81 ? 2.014 6.209 6.840 1.00 97.19 81 PRO A O 1
ATOM 628 N N . SER A 1 82 ? 1.810 6.236 9.074 1.00 96.88 82 SER A N 1
ATOM 629 C CA . SER A 1 82 ? 2.730 5.115 9.324 1.00 96.88 82 SER A CA 1
ATOM 630 C C . SER A 1 82 ? 2.309 3.812 8.636 1.00 96.88 82 SER A C 1
ATOM 632 O O . SER A 1 82 ? 3.152 3.078 8.131 1.00 96.88 82 SER A O 1
ATOM 634 N N . LEU A 1 83 ? 1.007 3.513 8.581 1.00 97.06 83 LEU A N 1
ATOM 635 C CA . LEU A 1 83 ? 0.498 2.336 7.871 1.00 97.06 83 LEU A CA 1
ATOM 636 C C . LEU A 1 83 ? 0.724 2.455 6.361 1.00 97.06 83 LEU A C 1
ATOM 638 O O . LEU A 1 83 ? 1.134 1.493 5.715 1.00 97.06 83 LEU A O 1
ATOM 642 N N . ILE A 1 84 ? 0.465 3.634 5.793 1.00 98.25 84 ILE A N 1
ATOM 643 C CA . ILE A 1 84 ? 0.617 3.879 4.355 1.00 98.25 84 ILE A CA 1
ATOM 644 C C . ILE A 1 84 ? 2.097 3.850 3.959 1.00 98.25 84 ILE A C 1
ATOM 646 O O . ILE A 1 84 ? 2.434 3.209 2.961 1.00 98.25 84 ILE A O 1
ATOM 650 N N . THR A 1 85 ? 2.983 4.486 4.736 1.00 98.00 85 THR A N 1
ATOM 651 C CA . THR A 1 85 ? 4.432 4.446 4.481 1.00 98.00 85 THR A CA 1
ATOM 652 C C . THR A 1 85 ? 4.982 3.035 4.597 1.00 98.00 85 THR A C 1
ATOM 654 O O . THR A 1 85 ? 5.740 2.618 3.722 1.00 98.00 85 THR A O 1
ATOM 657 N N . HIS A 1 86 ? 4.537 2.258 5.590 1.00 98.06 86 HIS A N 1
ATOM 658 C CA . HIS A 1 86 ? 4.912 0.848 5.721 1.00 98.06 86 HIS A CA 1
ATOM 659 C C . HIS A 1 86 ? 4.551 0.041 4.472 1.00 98.06 86 HIS A C 1
ATOM 661 O O . HIS A 1 86 ? 5.406 -0.657 3.935 1.00 98.06 86 HIS A O 1
ATOM 667 N N . VAL A 1 87 ? 3.329 0.182 3.943 1.00 98.19 87 VAL A N 1
ATOM 668 C CA . VAL A 1 87 ? 2.921 -0.527 2.715 1.00 98.19 87 VAL A CA 1
ATOM 669 C C . VAL A 1 87 ? 3.818 -0.152 1.534 1.00 98.19 87 VAL A C 1
ATOM 671 O O . VAL A 1 87 ? 4.329 -1.037 0.849 1.00 98.19 87 VAL A O 1
ATOM 674 N N . VAL A 1 88 ? 4.047 1.139 1.274 1.00 98.25 88 VAL A N 1
ATOM 675 C CA . VAL A 1 88 ? 4.833 1.547 0.093 1.00 98.25 88 VAL A CA 1
ATOM 676 C C . VAL A 1 88 ? 6.327 1.239 0.235 1.00 98.25 88 VAL A C 1
ATOM 678 O O . VAL A 1 88 ? 6.967 0.881 -0.755 1.00 98.25 88 VAL A O 1
ATOM 681 N N . ASN A 1 89 ? 6.887 1.312 1.445 1.00 98.44 89 ASN A N 1
ATOM 682 C CA . ASN A 1 89 ? 8.276 0.932 1.711 1.00 98.44 89 ASN A CA 1
ATOM 683 C C . ASN A 1 89 ? 8.464 -0.580 1.551 1.00 98.44 89 ASN A C 1
ATOM 685 O O . ASN A 1 89 ? 9.364 -1.013 0.831 1.00 98.44 89 ASN A O 1
ATOM 689 N N . THR A 1 90 ? 7.560 -1.383 2.117 1.00 98.19 90 THR A N 1
ATOM 690 C CA . THR A 1 90 ? 7.559 -2.842 1.955 1.00 98.19 90 THR A CA 1
ATOM 691 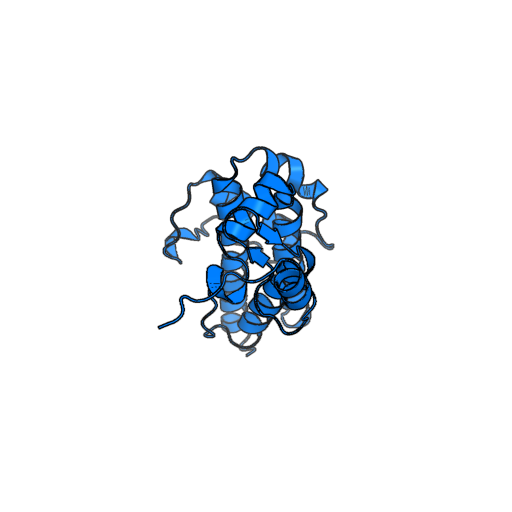C C . THR A 1 90 ? 7.389 -3.244 0.491 1.00 98.19 90 THR A C 1
ATOM 693 O O . THR A 1 90 ? 8.124 -4.107 0.006 1.00 98.19 90 THR A O 1
ATOM 696 N N . ALA A 1 91 ? 6.502 -2.574 -0.256 1.00 97.50 91 ALA A N 1
ATOM 697 C CA . ALA A 1 91 ? 6.360 -2.775 -1.699 1.00 97.50 91 ALA A CA 1
ATOM 698 C C . ALA A 1 91 ? 7.706 -2.586 -2.407 1.00 97.50 91 ALA A C 1
ATOM 700 O O . ALA A 1 91 ? 8.159 -3.474 -3.127 1.00 97.50 91 ALA A O 1
ATOM 701 N N . MET A 1 92 ? 8.379 -1.457 -2.176 1.00 97.62 92 MET A N 1
ATOM 702 C CA . MET A 1 92 ? 9.656 -1.171 -2.827 1.00 97.62 92 MET A CA 1
ATOM 703 C C . MET A 1 92 ? 10.776 -2.115 -2.405 1.00 97.62 92 MET A C 1
ATOM 705 O O . MET A 1 92 ? 11.583 -2.493 -3.258 1.00 97.62 92 MET A O 1
ATOM 709 N N . ALA A 1 93 ? 10.820 -2.525 -1.138 1.00 97.00 93 ALA A N 1
ATOM 710 C CA . ALA A 1 93 ? 11.793 -3.493 -0.646 1.00 97.00 93 ALA A CA 1
ATOM 711 C C . ALA A 1 93 ? 11.636 -4.850 -1.348 1.00 97.00 93 ALA A C 1
ATOM 713 O O . ALA A 1 93 ? 12.621 -5.416 -1.824 1.00 97.00 93 ALA A O 1
ATOM 714 N N . ILE A 1 94 ? 10.398 -5.342 -1.480 1.00 96.56 94 ILE A N 1
ATOM 715 C CA . ILE A 1 94 ? 10.097 -6.592 -2.190 1.00 96.56 94 ILE A CA 1
ATOM 716 C C . ILE A 1 94 ? 10.447 -6.465 -3.677 1.00 96.56 94 ILE A C 1
ATOM 718 O O . ILE A 1 94 ? 11.177 -7.298 -4.216 1.00 96.56 94 ILE A O 1
ATOM 722 N N . LEU A 1 95 ? 9.977 -5.404 -4.341 1.00 96.19 95 LEU A N 1
ATOM 723 C CA . LEU A 1 95 ? 10.170 -5.233 -5.781 1.00 96.19 95 LEU A CA 1
ATOM 724 C C . LEU A 1 95 ? 11.652 -5.068 -6.153 1.00 96.19 95 LEU A C 1
ATOM 726 O O . LEU A 1 95 ? 12.131 -5.698 -7.094 1.00 96.19 95 LEU A O 1
ATOM 730 N N . THR A 1 96 ? 12.403 -4.267 -5.398 1.00 95.88 96 THR A N 1
ATOM 731 C CA . THR A 1 96 ? 13.829 -4.012 -5.674 1.00 95.88 96 THR A CA 1
ATOM 732 C C . THR A 1 96 ? 14.698 -5.244 -5.419 1.00 95.88 96 THR A C 1
ATOM 734 O O . THR A 1 96 ? 15.743 -5.399 -6.045 1.00 95.88 96 THR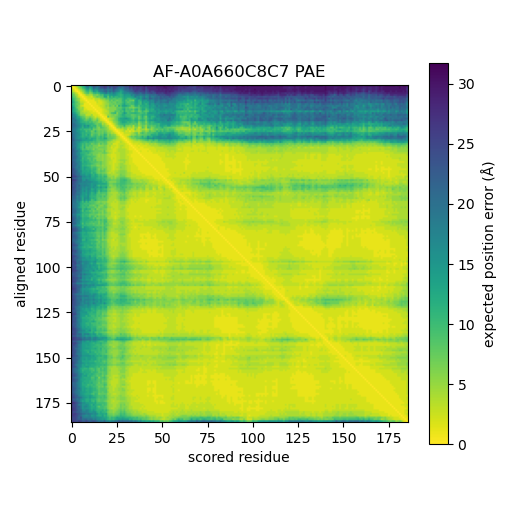 A O 1
ATOM 737 N N . ALA A 1 97 ? 14.274 -6.150 -4.532 1.00 95.25 97 ALA A N 1
ATOM 738 C CA . ALA A 1 97 ? 15.014 -7.377 -4.252 1.00 95.25 97 ALA A CA 1
ATOM 739 C C . ALA A 1 97 ? 14.973 -8.395 -5.408 1.00 95.25 97 ALA A C 1
ATOM 741 O O . ALA A 1 97 ? 15.861 -9.245 -5.489 1.00 95.25 97 ALA A O 1
ATOM 742 N N . ARG A 1 98 ? 13.957 -8.338 -6.283 1.00 93.31 98 ARG A N 1
ATOM 743 C CA . ARG A 1 98 ? 13.713 -9.370 -7.310 1.00 93.31 98 ARG A CA 1
ATOM 744 C C . ARG A 1 98 ? 13.698 -8.863 -8.748 1.00 93.31 98 ARG A C 1
ATOM 746 O O . ARG A 1 98 ? 14.047 -9.629 -9.644 1.00 93.31 98 ARG A O 1
ATOM 753 N N . TYR A 1 99 ? 13.301 -7.614 -8.989 1.00 95.31 99 TYR A N 1
ATOM 754 C CA . TYR A 1 99 ? 13.084 -7.093 -10.342 1.00 95.31 99 TYR A CA 1
ATOM 755 C C . TYR A 1 99 ? 14.125 -6.027 -10.726 1.00 95.31 99 TYR A C 1
ATOM 757 O O . TYR A 1 99 ? 14.669 -5.350 -9.851 1.00 95.31 99 TYR A O 1
ATOM 765 N N . PRO A 1 100 ? 14.399 -5.831 -12.032 1.00 94.94 100 PRO A N 1
ATOM 766 C CA . PRO A 1 100 ? 15.344 -4.817 -12.495 1.00 94.94 100 PRO A CA 1
ATOM 767 C C . PRO A 1 100 ? 14.952 -3.404 -12.049 1.00 94.94 100 PRO A C 1
ATOM 769 O O . PRO A 1 100 ? 13.802 -2.980 -12.219 1.00 94.94 100 PRO A O 1
ATOM 772 N N . ALA A 1 101 ? 15.919 -2.658 -11.511 1.00 93.12 101 ALA A N 1
ATOM 773 C CA . ALA A 1 101 ? 15.698 -1.336 -10.929 1.00 93.12 101 ALA A CA 1
ATOM 774 C C . ALA A 1 101 ? 15.067 -0.356 -11.931 1.00 93.12 101 ALA A C 1
ATOM 776 O O . ALA A 1 101 ? 14.181 0.420 -11.571 1.00 93.12 101 ALA A O 1
ATOM 777 N N . GLU A 1 102 ? 15.455 -0.431 -13.204 1.00 93.56 102 GLU A N 1
ATOM 778 C CA . GLU A 1 102 ? 14.922 0.395 -14.287 1.00 93.56 102 GLU A CA 1
ATOM 779 C C . GLU A 1 102 ? 13.433 0.165 -14.569 1.00 93.56 102 GLU A C 1
ATOM 781 O O . GLU A 1 102 ? 12.794 1.040 -15.137 1.00 93.56 102 GLU A O 1
ATOM 786 N N . LEU A 1 103 ? 12.868 -0.984 -14.182 1.00 94.75 103 LEU A N 1
ATOM 787 C CA . LEU A 1 103 ? 11.434 -1.262 -14.308 1.00 94.75 103 LEU A CA 1
ATOM 788 C C . LEU A 1 103 ? 10.675 -0.899 -13.028 1.00 94.75 103 LEU A C 1
ATOM 790 O O . LEU A 1 103 ? 9.553 -0.380 -13.084 1.00 94.75 103 LEU A O 1
ATOM 794 N N . VAL A 1 104 ? 11.287 -1.164 -11.872 1.00 95.44 104 VAL A N 1
ATOM 795 C CA . VAL A 1 104 ? 10.713 -0.856 -10.556 1.00 95.44 104 VAL A CA 1
ATOM 796 C C . VAL A 1 104 ? 10.521 0.653 -10.398 1.00 95.44 104 VAL A C 1
ATOM 798 O O . VAL A 1 104 ? 9.435 1.084 -10.023 1.00 95.44 104 VAL A O 1
ATOM 801 N N . THR A 1 105 ? 11.522 1.446 -10.789 1.00 95.12 105 THR A N 1
ATOM 802 C CA . THR A 1 105 ? 11.543 2.918 -10.668 1.00 95.12 105 THR A CA 1
ATOM 803 C C . THR A 1 105 ? 10.647 3.666 -11.662 1.00 95.12 105 THR A C 1
ATOM 805 O O . THR A 1 105 ? 10.520 4.887 -11.581 1.00 95.12 105 THR A O 1
ATOM 808 N N . LEU A 1 106 ? 9.988 2.967 -12.593 1.00 95.62 106 LEU A N 1
ATOM 809 C CA . LEU A 1 106 ? 9.002 3.600 -13.471 1.00 95.62 106 LEU A CA 1
ATOM 810 C C . LEU A 1 106 ? 7.736 3.941 -12.670 1.00 95.62 106 LEU A C 1
ATOM 812 O O . LEU A 1 106 ? 7.149 3.028 -12.077 1.00 95.62 106 LEU A O 1
ATOM 816 N N . PRO A 1 107 ? 7.269 5.200 -12.669 1.00 96.12 107 PRO A N 1
ATOM 817 C CA . PRO A 1 107 ? 6.037 5.558 -11.978 1.00 96.12 107 PRO A CA 1
ATOM 818 C C . PRO A 1 107 ? 4.829 4.863 -12.615 1.00 96.12 107 PRO A C 1
ATOM 820 O O . PRO A 1 107 ? 4.861 4.451 -13.780 1.00 96.12 107 PRO A O 1
ATOM 823 N N . LEU A 1 108 ? 3.740 4.759 -11.856 1.00 96.06 108 LEU A N 1
ATOM 824 C CA . LEU A 1 108 ? 2.439 4.418 -12.416 1.00 96.06 108 LEU A CA 1
ATOM 825 C C . LEU A 1 108 ? 2.051 5.467 -13.477 1.00 96.06 108 LEU A C 1
ATOM 827 O O . LEU A 1 108 ? 2.251 6.664 -13.227 1.00 96.06 108 LEU A O 1
ATOM 831 N N . PRO A 1 109 ? 1.500 5.048 -14.634 1.00 94.56 109 PRO A N 1
ATOM 832 C CA . PRO A 1 109 ? 1.067 5.962 -15.687 1.00 94.56 109 PRO A CA 1
ATOM 833 C C . PRO A 1 109 ? 0.080 7.023 -15.189 1.00 94.56 109 PRO A C 1
ATOM 835 O O . PRO A 1 109 ? -0.645 6.819 -14.213 1.00 94.56 109 PRO A O 1
ATOM 838 N N . VAL A 1 110 ? 0.011 8.161 -15.881 1.00 92.56 110 VAL A N 1
ATOM 839 C CA . VAL A 1 110 ? -0.909 9.251 -15.510 1.00 92.56 110 VAL A CA 1
ATOM 840 C C . VAL A 1 110 ? -2.358 8.774 -15.604 1.00 92.56 110 VAL A C 1
ATOM 842 O O . VAL A 1 110 ? -3.154 9.057 -14.708 1.00 92.56 110 VAL A O 1
ATOM 845 N N . GLU A 1 111 ? -2.649 7.997 -16.642 1.00 92.88 111 GLU A N 1
ATOM 846 C CA . GLU A 1 111 ? -3.915 7.340 -16.949 1.00 92.88 111 GLU A CA 1
ATOM 847 C C . GLU A 1 111 ? -4.234 6.133 -16.057 1.00 92.88 111 GLU A C 1
ATOM 849 O O . GLU A 1 111 ? -5.309 5.560 -16.190 1.00 92.88 111 GLU A O 1
ATOM 854 N N . PHE A 1 112 ? -3.332 5.728 -15.155 1.00 95.50 112 PHE A N 1
ATOM 855 C CA . PHE A 1 112 ? -3.612 4.631 -14.235 1.00 95.50 112 PHE A CA 1
ATOM 856 C C . PHE A 1 112 ? -4.777 4.997 -13.306 1.00 95.50 112 PHE A C 1
ATOM 858 O O . PHE A 1 112 ? -4.648 5.882 -12.450 1.00 95.50 112 PHE A O 1
ATOM 865 N N . ASP A 1 113 ? -5.883 4.265 -13.442 1.00 94.44 113 ASP A N 1
ATOM 866 C CA . ASP A 1 113 ? -7.030 4.309 -12.542 1.00 94.44 113 ASP A CA 1
ATOM 867 C C . ASP A 1 113 ? -7.264 2.927 -11.923 1.00 94.44 113 ASP A C 1
ATOM 869 O O . ASP A 1 113 ? -7.526 1.936 -12.602 1.00 94.44 113 ASP A O 1
ATOM 873 N N . LEU A 1 114 ? -7.182 2.864 -10.594 1.00 94.00 114 LEU A N 1
ATOM 874 C CA . LEU A 1 114 ? -7.326 1.616 -9.851 1.00 94.00 114 LEU A CA 1
ATOM 875 C C . LEU A 1 114 ? -8.765 1.085 -9.919 1.00 94.00 114 LEU A C 1
ATOM 877 O O . LEU A 1 114 ? -8.994 -0.122 -9.862 1.00 94.00 114 LEU A O 1
ATOM 881 N N . ARG A 1 115 ? -9.737 1.990 -10.043 1.00 93.75 115 ARG A N 1
ATOM 882 C CA . ARG A 1 115 ? -11.175 1.696 -10.019 1.00 93.75 115 ARG A CA 1
ATOM 883 C C . ARG A 1 115 ? -11.649 1.043 -11.312 1.00 93.75 115 ARG A C 1
ATOM 885 O O . ARG A 1 115 ? -12.699 0.410 -11.328 1.00 93.75 115 ARG A O 1
ATOM 892 N N . GLU A 1 116 ? -10.877 1.190 -12.385 1.00 92.50 116 GLU A N 1
ATOM 893 C CA . GLU A 1 116 ? -11.109 0.492 -13.651 1.00 92.50 116 GLU A CA 1
ATOM 894 C C . GLU A 1 116 ? -10.594 -0.954 -13.610 1.00 92.50 116 GLU A C 1
ATOM 896 O O . GLU A 1 116 ? -11.081 -1.805 -14.353 1.00 92.50 116 GLU A O 1
ATOM 901 N N . LEU A 1 117 ? -9.636 -1.244 -12.723 1.00 88.12 117 LEU A N 1
ATOM 902 C CA . LEU A 1 117 ? -8.985 -2.551 -12.596 1.00 88.12 117 LEU A CA 1
ATOM 903 C C . LEU A 1 117 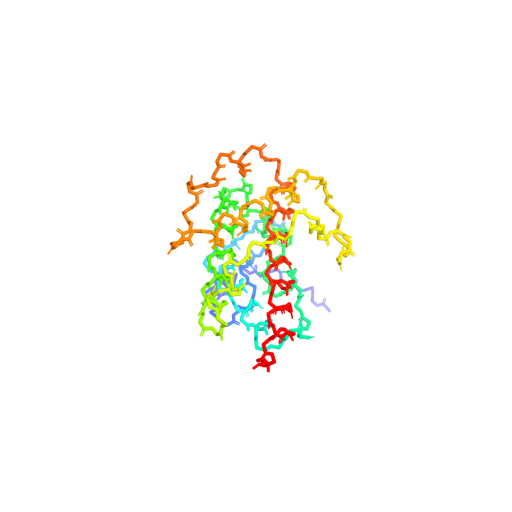? -9.605 -3.420 -11.496 1.00 88.12 117 LEU A C 1
ATOM 905 O O . LEU A 1 117 ? -9.640 -4.644 -11.613 1.00 88.12 117 LEU A O 1
ATOM 909 N N . HIS A 1 118 ? -10.105 -2.795 -10.429 1.00 85.56 118 HIS A N 1
ATOM 910 C CA . HIS A 1 118 ? -10.660 -3.477 -9.265 1.00 85.56 118 HIS A CA 1
ATOM 911 C C . HIS A 1 118 ? -12.016 -2.882 -8.869 1.00 85.56 118 HIS A C 1
ATOM 913 O O . HIS A 1 118 ? -12.221 -1.677 -9.014 1.00 85.56 118 HIS A O 1
ATOM 919 N N . PRO A 1 119 ? -12.938 -3.680 -8.290 1.00 84.38 119 PRO A N 1
ATOM 920 C CA . PRO A 1 119 ? -14.266 -3.222 -7.871 1.00 84.38 119 PRO A CA 1
ATOM 921 C C . PRO A 1 119 ? -14.228 -2.388 -6.572 1.00 84.38 119 PRO A C 1
ATOM 923 O O . PRO A 1 119 ? -14.999 -2.622 -5.641 1.00 84.38 119 PRO A O 1
ATOM 926 N N . ILE A 1 120 ? -13.326 -1.410 -6.490 1.00 84.00 120 ILE A N 1
ATOM 927 C CA . ILE A 1 120 ? -13.113 -0.559 -5.320 1.00 84.00 120 ILE A CA 1
ATOM 928 C C . ILE A 1 120 ? -13.918 0.728 -5.487 1.00 84.00 120 ILE A C 1
ATOM 930 O O . ILE A 1 120 ? -13.754 1.474 -6.452 1.00 84.00 120 ILE A O 1
ATOM 934 N N . ARG A 1 121 ? -14.787 1.017 -4.517 1.00 88.38 121 ARG A N 1
ATOM 935 C CA . ARG A 1 121 ? -15.578 2.252 -4.492 1.00 88.38 121 ARG A CA 1
ATOM 936 C C . ARG A 1 121 ? -14.835 3.326 -3.705 1.00 88.38 121 ARG A C 1
ATOM 938 O O . ARG A 1 121 ? -14.963 3.384 -2.491 1.00 88.38 121 ARG A O 1
ATOM 945 N N . MET A 1 122 ? -14.092 4.182 -4.402 1.00 92.81 122 MET A N 1
ATOM 946 C CA . MET A 1 122 ? -13.396 5.326 -3.804 1.00 92.81 122 MET A CA 1
ATOM 947 C C . MET A 1 122 ? -13.542 6.593 -4.646 1.00 92.81 122 MET A C 1
ATOM 949 O O . MET A 1 122 ? -13.708 6.532 -5.867 1.00 92.81 122 MET A O 1
ATOM 953 N N . GLY A 1 123 ? -13.479 7.744 -3.976 1.00 94.06 123 GLY A N 1
ATOM 954 C CA . GLY A 1 123 ? -13.475 9.048 -4.635 1.00 94.06 123 GLY A CA 1
ATOM 955 C C . GLY A 1 123 ? -12.156 9.348 -5.351 1.00 94.06 123 GLY A C 1
ATOM 956 O O . GLY A 1 123 ? -11.145 8.683 -5.128 1.00 94.06 123 GLY A O 1
ATOM 957 N N . ASP A 1 124 ? -12.157 10.395 -6.179 1.00 96.25 124 ASP A N 1
ATOM 958 C CA . ASP A 1 124 ? -10.967 10.821 -6.931 1.00 96.25 124 ASP A CA 1
ATOM 959 C C . ASP A 1 124 ? -9.816 11.241 -6.009 1.00 96.25 124 ASP A C 1
ATOM 961 O O . ASP A 1 124 ? -8.663 10.901 -6.251 1.00 96.25 124 ASP A O 1
ATOM 965 N N . ARG A 1 125 ? -10.124 11.956 -4.918 1.00 97.00 125 ARG A N 1
ATOM 966 C CA . ARG A 1 125 ? -9.111 12.465 -3.983 1.00 97.00 125 ARG A CA 1
ATOM 967 C C . ARG A 1 125 ? -8.283 11.352 -3.320 1.00 97.00 125 ARG A C 1
ATOM 969 O O . ARG A 1 125 ? -7.064 11.413 -3.455 1.00 97.00 125 ARG A O 1
ATOM 976 N N . PRO A 1 126 ? -8.864 10.349 -2.628 1.00 97.31 126 PRO A N 1
ATOM 977 C CA . PRO A 1 126 ? -8.067 9.274 -2.033 1.00 97.31 126 PRO A CA 1
ATOM 978 C C . PRO A 1 126 ? -7.323 8.436 -3.083 1.00 97.31 126 PRO A C 1
ATOM 980 O O . PRO A 1 126 ? -6.191 8.030 -2.835 1.00 97.31 126 PRO A O 1
ATOM 983 N N . HIS A 1 127 ? -7.901 8.224 -4.273 1.00 97.81 127 HIS A N 1
ATOM 984 C CA . HIS A 1 127 ? -7.199 7.541 -5.367 1.00 97.81 127 HIS A CA 1
ATOM 985 C C . HIS A 1 127 ? -5.948 8.310 -5.812 1.00 97.81 127 HIS A C 1
ATOM 987 O O . HIS A 1 127 ? -4.861 7.735 -5.883 1.00 97.81 127 HIS A O 1
ATOM 993 N N . GLN A 1 128 ? -6.087 9.614 -6.054 1.00 97.94 128 GLN A N 1
ATOM 994 C CA . GLN A 1 128 ? -4.985 10.463 -6.492 1.00 97.94 128 GLN A CA 1
ATOM 995 C C . GLN A 1 128 ? -3.897 10.568 -5.416 1.00 97.94 128 GLN A C 1
ATOM 997 O O . GLN A 1 128 ? -2.725 10.390 -5.732 1.00 97.94 128 GLN A O 1
ATOM 1002 N N . VAL A 1 129 ? -4.276 10.749 -4.145 1.00 98.25 129 VAL A N 1
ATOM 1003 C CA . VAL A 1 129 ? -3.326 10.753 -3.018 1.00 98.25 129 VAL A CA 1
ATOM 1004 C C . VAL A 1 129 ? -2.561 9.431 -2.937 1.00 98.25 129 VAL A C 1
ATOM 1006 O O . VAL A 1 129 ? -1.340 9.448 -2.812 1.00 98.25 129 VAL A O 1
ATOM 1009 N N . ALA A 1 130 ? -3.238 8.287 -3.065 1.00 98.31 130 ALA A N 1
ATOM 1010 C CA . ALA A 1 130 ? -2.571 6.987 -3.070 1.00 98.31 130 ALA A CA 1
ATOM 1011 C C . ALA A 1 130 ? -1.568 6.855 -4.225 1.00 98.31 130 ALA A C 1
ATOM 1013 O O . ALA A 1 130 ? -0.435 6.425 -4.004 1.00 98.31 130 ALA A O 1
ATOM 1014 N N . LYS A 1 131 ? -1.952 7.279 -5.438 1.00 98.25 131 LYS A N 1
ATOM 1015 C CA . LYS A 1 131 ? -1.072 7.255 -6.615 1.00 98.25 131 LYS A CA 1
ATOM 1016 C C . LYS A 1 131 ? 0.148 8.152 -6.413 1.00 98.25 131 LYS A C 1
ATOM 1018 O O . LYS A 1 131 ? 1.261 7.743 -6.740 1.00 98.25 131 LYS A O 1
ATOM 1023 N N . ASP A 1 132 ? -0.046 9.339 -5.846 1.00 97.88 132 ASP A N 1
ATOM 1024 C CA . ASP A 1 132 ? 1.028 10.299 -5.587 1.00 97.88 132 ASP A CA 1
ATOM 1025 C C . ASP A 1 132 ? 1.998 9.793 -4.520 1.00 97.88 132 ASP A C 1
ATOM 1027 O O . ASP A 1 132 ? 3.208 9.875 -4.720 1.00 97.88 132 ASP A O 1
ATOM 1031 N N . VAL A 1 133 ? 1.501 9.204 -3.428 1.00 98.25 133 VAL A N 1
ATOM 1032 C CA . VAL A 1 133 ? 2.347 8.596 -2.388 1.00 98.25 133 VAL A CA 1
ATOM 1033 C C . VAL A 1 133 ? 3.129 7.404 -2.945 1.00 98.25 133 VAL A C 1
ATOM 1035 O O . VAL A 1 133 ? 4.342 7.318 -2.743 1.00 98.25 133 VAL A O 1
ATOM 1038 N N . PHE A 1 134 ? 2.476 6.521 -3.705 1.00 98.19 134 PHE A N 1
ATOM 1039 C CA . PHE A 1 134 ? 3.129 5.366 -4.322 1.00 98.19 134 PHE A CA 1
ATOM 1040 C C . PHE A 1 134 ? 4.229 5.800 -5.303 1.00 98.19 134 PHE A C 1
ATOM 1042 O O . PHE A 1 134 ? 5.370 5.349 -5.208 1.00 98.19 134 PHE A O 1
ATOM 1049 N N . ASN A 1 135 ? 3.928 6.749 -6.195 1.00 97.75 135 ASN A N 1
ATOM 1050 C CA . ASN A 1 135 ? 4.898 7.292 -7.146 1.00 97.75 135 ASN A CA 1
ATOM 1051 C C . ASN A 1 135 ? 6.018 8.090 -6.469 1.00 97.75 135 ASN A C 1
ATOM 1053 O O . ASN A 1 135 ? 7.167 8.008 -6.906 1.00 97.75 135 ASN A O 1
ATOM 1057 N N . ARG A 1 136 ? 5.721 8.825 -5.389 1.00 97.19 136 ARG A N 1
ATOM 1058 C CA . ARG A 1 136 ? 6.738 9.497 -4.571 1.00 97.19 136 ARG A CA 1
ATOM 1059 C C . ARG A 1 136 ? 7.710 8.474 -3.997 1.00 97.19 136 ARG A C 1
ATOM 1061 O O . ARG A 1 136 ? 8.915 8.678 -4.121 1.00 97.19 136 ARG A O 1
ATOM 1068 N N . ARG A 1 137 ? 7.217 7.363 -3.438 1.00 97.25 137 ARG A N 1
ATOM 1069 C CA . ARG A 1 137 ? 8.088 6.303 -2.921 1.00 97.25 137 ARG A CA 1
ATOM 1070 C C . ARG A 1 137 ? 8.899 5.630 -4.030 1.00 97.25 137 ARG A C 1
ATOM 1072 O O . ARG A 1 137 ? 10.081 5.392 -3.818 1.00 97.25 137 ARG A O 1
ATOM 1079 N N . ILE A 1 138 ? 8.320 5.371 -5.205 1.00 95.06 138 ILE A N 1
ATOM 1080 C CA . ILE A 1 138 ? 9.049 4.832 -6.373 1.00 95.06 138 ILE A CA 1
ATOM 1081 C C . ILE A 1 138 ? 10.212 5.744 -6.781 1.00 95.06 138 ILE A C 1
ATOM 1083 O O . ILE A 1 138 ? 11.305 5.264 -7.079 1.00 95.06 138 ILE A O 1
ATOM 1087 N N . ALA A 1 139 ? 9.967 7.054 -6.823 1.00 93.62 139 ALA A N 1
ATOM 1088 C CA . ALA A 1 139 ? 10.963 8.044 -7.216 1.00 93.62 139 ALA A CA 1
ATOM 1089 C C . ALA A 1 139 ? 12.015 8.295 -6.122 1.00 93.62 139 ALA A C 1
ATOM 1091 O O . ALA A 1 139 ? 13.114 8.769 -6.418 1.00 93.62 139 ALA A O 1
ATOM 1092 N N . ALA A 1 140 ? 11.689 7.991 -4.864 1.00 91.25 140 ALA A N 1
ATOM 1093 C CA . ALA A 1 140 ? 12.603 8.126 -3.746 1.00 91.25 140 ALA A CA 1
ATOM 1094 C C . ALA A 1 140 ? 13.668 7.016 -3.768 1.00 91.25 140 ALA A C 1
ATOM 1096 O O . ALA A 1 140 ? 13.368 5.823 -3.810 1.00 91.25 140 ALA A O 1
ATOM 1097 N N . GLY A 1 141 ? 14.940 7.412 -3.671 1.00 88.12 141 GLY A N 1
ATOM 1098 C CA . GLY A 1 141 ? 16.059 6.478 -3.484 1.00 88.12 141 GLY A CA 1
ATOM 1099 C C . GLY A 1 141 ? 16.162 5.903 -2.064 1.00 88.12 141 GLY A C 1
ATOM 1100 O O . GLY A 1 141 ? 17.064 5.117 -1.793 1.00 88.12 141 GLY A O 1
ATOM 1101 N N . VAL A 1 142 ? 15.269 6.315 -1.163 1.00 93.38 142 VAL A N 1
ATOM 1102 C CA . VAL A 1 142 ? 15.209 5.933 0.253 1.00 93.38 142 VAL A CA 1
ATOM 1103 C C . VAL A 1 142 ? 13.759 5.664 0.656 1.00 93.38 142 VAL A C 1
ATOM 1105 O O . VAL A 1 142 ? 12.835 6.013 -0.082 1.00 93.38 142 VAL A O 1
ATOM 1108 N N . ASP A 1 143 ? 13.573 5.023 1.807 1.00 97.12 143 ASP A N 1
ATOM 1109 C CA . ASP A 1 143 ? 12.252 4.842 2.410 1.00 97.12 143 ASP A CA 1
ATOM 1110 C C . ASP A 1 143 ? 11.625 6.185 2.796 1.00 97.12 143 ASP A C 1
ATOM 1112 O O . ASP A 1 143 ? 12.337 7.121 3.161 1.00 97.12 143 ASP A O 1
ATOM 1116 N N . LEU A 1 144 ? 10.296 6.265 2.692 1.00 97.06 144 LEU A N 1
ATOM 1117 C CA . LEU A 1 144 ? 9.534 7.408 3.193 1.00 97.06 144 LEU A CA 1
ATOM 1118 C C . LEU A 1 144 ? 9.323 7.278 4.702 1.00 97.06 144 LEU A C 1
ATOM 1120 O O . LEU A 1 144 ? 9.002 6.189 5.188 1.00 97.06 144 LEU A O 1
ATOM 1124 N N . ASP A 1 145 ? 9.430 8.394 5.411 1.00 96.56 145 ASP A N 1
ATOM 1125 C CA . ASP A 1 145 ? 8.963 8.546 6.786 1.00 96.56 145 ASP A CA 1
ATOM 1126 C C . ASP A 1 145 ? 7.471 8.928 6.802 1.00 96.56 145 ASP A C 1
ATOM 1128 O O . ASP A 1 145 ? 6.946 9.485 5.835 1.00 96.56 145 ASP A O 1
ATOM 1132 N N . SER A 1 146 ? 6.761 8.631 7.894 1.00 93.50 146 SER A N 1
ATOM 1133 C CA . SER A 1 146 ? 5.396 9.126 8.112 1.00 93.50 146 SER A CA 1
ATOM 1134 C C . SER A 1 146 ? 5.286 10.642 7.952 1.00 93.50 146 SER A C 1
ATOM 1136 O O . SER A 1 146 ? 4.306 11.099 7.365 1.00 93.50 146 SER A O 1
ATOM 1138 N N . ASP A 1 147 ? 6.300 11.392 8.387 1.00 95.75 147 ASP A N 1
ATOM 1139 C CA . ASP A 1 147 ? 6.343 12.856 8.288 1.00 95.75 147 ASP A CA 1
ATOM 1140 C C . ASP A 1 147 ? 6.427 13.345 6.826 1.00 95.75 147 ASP A C 1
ATOM 1142 O O . ASP A 1 147 ? 6.112 14.493 6.524 1.00 95.75 147 ASP A O 1
ATOM 1146 N N . ASP A 1 148 ? 6.806 12.486 5.870 1.00 95.69 148 ASP A N 1
ATOM 1147 C CA . ASP A 1 148 ? 6.828 12.857 4.449 1.00 95.69 148 ASP A CA 1
ATOM 1148 C C . ASP A 1 148 ? 5.420 12.962 3.841 1.00 95.69 148 ASP A C 1
ATOM 1150 O O . ASP A 1 148 ? 5.253 13.503 2.737 1.00 95.69 148 ASP A O 1
ATOM 1154 N N . ILE A 1 149 ? 4.411 12.382 4.500 1.00 96.00 149 ILE A N 1
ATOM 1155 C CA . ILE A 1 149 ? 3.036 12.299 3.993 1.00 96.00 149 ILE A CA 1
ATOM 1156 C C . ILE A 1 149 ? 1.972 12.689 5.027 1.00 96.00 149 ILE A C 1
ATOM 1158 O O . ILE A 1 149 ? 0.785 12.661 4.697 1.00 96.00 149 ILE A O 1
ATOM 1162 N N . ASP A 1 150 ? 2.354 13.041 6.252 1.00 95.50 150 ASP A N 1
ATOM 1163 C CA . ASP A 1 150 ? 1.422 13.333 7.342 1.00 95.50 150 ASP A CA 1
ATOM 1164 C C . ASP A 1 150 ? 0.441 14.452 6.966 1.00 95.50 150 ASP A C 1
ATOM 1166 O O . ASP A 1 150 ? -0.763 14.240 7.037 1.00 95.50 150 ASP A O 1
ATOM 1170 N N . GLU A 1 151 ? 0.910 15.574 6.419 1.00 94.25 151 GLU A N 1
ATOM 1171 C CA . GLU A 1 151 ? 0.085 16.726 6.053 1.00 94.25 151 GLU A CA 1
ATOM 1172 C C . GLU A 1 151 ? -1.003 16.337 5.042 1.00 94.25 151 GLU A C 1
ATOM 1174 O O . GLU A 1 151 ? -2.174 16.704 5.183 1.00 94.25 151 GLU A O 1
ATOM 1179 N N . VAL A 1 152 ? -0.642 15.552 4.020 1.00 95.81 152 VAL A N 1
ATOM 1180 C CA . VAL A 1 152 ? -1.595 15.145 2.982 1.00 95.81 152 VAL A CA 1
ATOM 1181 C C . VAL A 1 152 ? -2.581 14.107 3.508 1.00 95.81 152 VAL A C 1
ATOM 1183 O O . VAL A 1 152 ? -3.779 14.233 3.243 1.00 95.81 152 VAL A O 1
ATOM 1186 N N . ILE A 1 153 ? -2.119 13.118 4.276 1.00 96.75 153 ILE A N 1
ATOM 1187 C CA . ILE A 1 153 ? -2.971 12.056 4.822 1.00 96.75 153 ILE A CA 1
ATOM 1188 C C . ILE A 1 153 ? -3.877 12.596 5.929 1.00 96.75 153 ILE A C 1
ATOM 1190 O O . ILE A 1 153 ? -5.067 12.278 5.955 1.00 96.75 153 ILE A O 1
ATOM 1194 N N . ASP A 1 154 ? -3.363 13.455 6.803 1.00 93.25 154 ASP A N 1
ATOM 1195 C CA . ASP A 1 154 ? -4.121 14.014 7.914 1.00 93.25 154 ASP A CA 1
ATOM 1196 C C . ASP A 1 154 ? -5.151 15.056 7.474 1.00 93.25 154 ASP A C 1
ATOM 1198 O O . ASP A 1 154 ? -6.148 15.273 8.166 1.00 93.25 154 ASP A O 1
ATOM 1202 N N . SER A 1 155 ? -5.004 15.615 6.270 1.00 95.00 155 SER A N 1
ATOM 1203 C CA . SER A 1 155 ? -6.041 16.440 5.640 1.00 95.00 155 SER A CA 1
ATOM 1204 C C . SER A 1 155 ? -7.282 15.658 5.182 1.00 95.00 155 SER A C 1
ATOM 1206 O O . SER A 1 155 ? -8.271 16.272 4.766 1.00 95.00 155 SER A O 1
ATOM 1208 N N . LEU A 1 156 ? -7.226 14.321 5.184 1.00 96.75 156 LEU A N 1
ATOM 1209 C CA . LEU A 1 156 ? -8.323 13.448 4.773 1.00 96.75 156 LEU A CA 1
ATOM 1210 C C . LEU A 1 156 ? -9.180 13.028 5.966 1.00 96.75 156 LEU A C 1
ATOM 1212 O O . LEU A 1 156 ? -8.688 12.836 7.080 1.00 96.75 156 LEU A O 1
ATOM 1216 N N . GLU A 1 157 ? -10.460 12.783 5.702 1.00 96.50 157 GLU A N 1
ATOM 1217 C CA . GLU A 1 157 ? -11.347 12.116 6.652 1.00 96.50 157 GLU A CA 1
ATOM 1218 C C . GLU A 1 157 ? -10.959 10.638 6.807 1.00 96.50 157 GLU A C 1
ATOM 1220 O O . GLU A 1 157 ? -10.413 10.022 5.889 1.00 96.50 157 GLU A O 1
ATOM 1225 N N . VAL A 1 158 ? -11.276 10.034 7.956 1.00 95.94 158 VAL A N 1
ATOM 1226 C CA . VAL A 1 158 ? -10.908 8.636 8.265 1.00 95.94 158 VAL A CA 1
ATOM 1227 C C . VAL A 1 158 ? -11.290 7.640 7.151 1.00 95.94 158 VAL A C 1
ATOM 1229 O O . VAL A 1 158 ? -10.431 6.83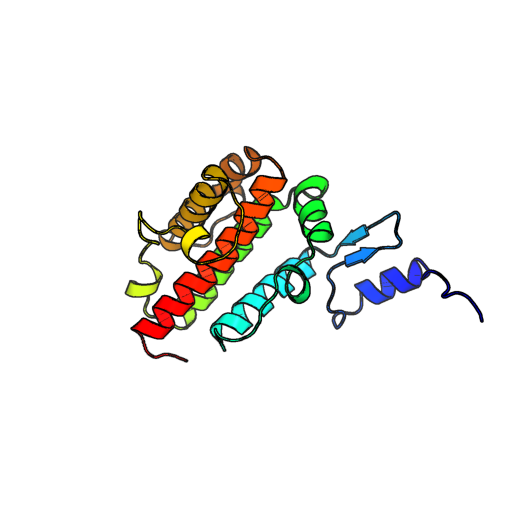6 6.787 1.00 95.94 158 VAL A O 1
ATOM 1232 N N . PRO A 1 159 ? -12.501 7.683 6.549 1.00 96.06 159 PRO A N 1
ATOM 1233 C CA . PRO A 1 159 ? -12.843 6.784 5.444 1.00 96.06 159 PRO A CA 1
ATOM 1234 C C . PRO A 1 159 ? -11.928 6.939 4.223 1.00 96.06 159 PRO A C 1
ATOM 1236 O O . PRO A 1 159 ? -11.568 5.950 3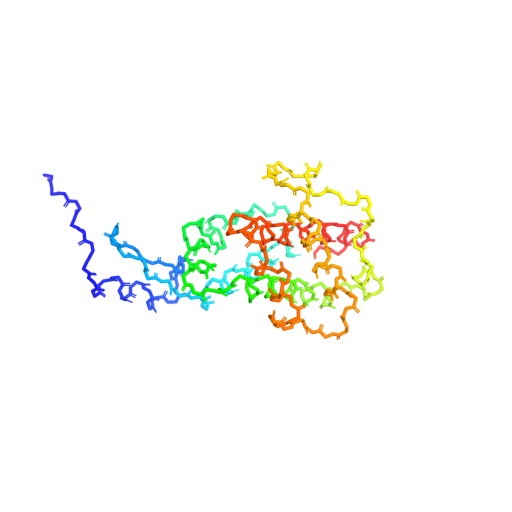.590 1.00 96.06 159 PRO A O 1
ATOM 1239 N N . ASP A 1 160 ? -11.499 8.163 3.912 1.00 97.44 160 ASP A N 1
ATOM 1240 C CA . ASP A 1 160 ? -10.595 8.417 2.791 1.00 97.44 160 ASP A CA 1
ATOM 1241 C C . ASP A 1 160 ? -9.172 7.946 3.098 1.00 97.44 160 ASP A C 1
ATOM 1243 O O . ASP A 1 160 ? -8.511 7.408 2.214 1.00 97.44 160 ASP A O 1
ATOM 1247 N N . ARG A 1 161 ? -8.712 8.044 4.351 1.00 97.38 161 ARG A N 1
ATOM 1248 C CA . ARG A 1 161 ? -7.427 7.456 4.774 1.00 97.38 161 ARG A CA 1
ATOM 1249 C C . ARG A 1 161 ? -7.428 5.932 4.636 1.00 97.38 161 ARG A C 1
ATOM 1251 O O . ARG A 1 161 ? -6.452 5.361 4.156 1.00 97.38 161 ARG A O 1
ATOM 1258 N N . ILE A 1 162 ? -8.539 5.281 4.996 1.00 96.44 162 ILE A N 1
ATOM 1259 C CA . ILE A 1 162 ? -8.747 3.840 4.773 1.00 96.44 162 ILE A CA 1
ATOM 1260 C C . ILE A 1 162 ? -8.674 3.523 3.276 1.00 96.44 162 ILE A C 1
ATOM 1262 O O . ILE A 1 162 ? -7.973 2.594 2.877 1.00 96.44 162 ILE A O 1
ATOM 1266 N N . HIS A 1 163 ? -9.347 4.312 2.434 1.00 96.94 163 HIS A N 1
ATOM 1267 C CA . HIS A 1 163 ? -9.273 4.142 0.984 1.00 96.94 163 HIS A CA 1
ATOM 1268 C C . HIS A 1 163 ? -7.850 4.303 0.445 1.00 96.94 163 HIS A C 1
ATOM 1270 O O . HIS A 1 163 ? -7.457 3.512 -0.408 1.00 96.94 163 HIS A O 1
ATOM 1276 N N . VAL A 1 164 ? -7.066 5.265 0.942 1.00 98.12 164 VAL A N 1
ATOM 1277 C CA . VAL A 1 164 ? -5.658 5.422 0.541 1.00 98.12 164 VAL A CA 1
ATOM 1278 C C . VAL A 1 164 ? -4.850 4.178 0.906 1.00 98.12 164 VAL A C 1
ATOM 1280 O O . VAL A 1 164 ? -4.157 3.650 0.041 1.00 98.12 164 VAL A O 1
ATOM 1283 N N . PHE A 1 165 ? -4.976 3.674 2.139 1.00 97.56 165 PHE A N 1
ATOM 1284 C CA . PHE A 1 165 ? -4.306 2.444 2.581 1.00 97.56 165 PHE A CA 1
ATOM 1285 C C . PHE A 1 165 ? -4.632 1.252 1.668 1.00 97.56 165 PHE A C 1
ATOM 1287 O O . PHE A 1 165 ? -3.736 0.576 1.164 1.00 97.56 165 PHE A O 1
ATOM 1294 N N . VAL A 1 166 ? -5.920 1.033 1.394 1.00 95.88 166 VAL A N 1
ATOM 1295 C CA . VAL A 1 166 ? -6.371 -0.038 0.499 1.00 95.88 166 VAL A CA 1
ATOM 1296 C C . VAL A 1 166 ? -5.822 0.170 -0.916 1.00 95.88 166 VAL A C 1
ATOM 1298 O O . VAL A 1 166 ? -5.324 -0.769 -1.535 1.00 95.88 166 VAL A O 1
ATOM 1301 N N . ALA A 1 167 ? -5.865 1.400 -1.430 1.00 97.12 167 ALA A N 1
ATOM 1302 C CA . ALA A 1 167 ? -5.395 1.722 -2.770 1.00 97.12 167 ALA A CA 1
ATOM 1303 C C . ALA A 1 167 ? -3.904 1.427 -2.956 1.00 97.12 167 ALA A C 1
ATOM 1305 O O . ALA A 1 167 ? -3.546 0.797 -3.950 1.00 97.12 167 ALA A O 1
ATOM 1306 N N . VAL A 1 168 ? -3.041 1.837 -2.017 1.00 97.62 168 VAL A N 1
ATOM 1307 C CA . VAL A 1 168 ? -1.592 1.598 -2.140 1.00 97.62 168 VAL A CA 1
ATOM 1308 C C . VAL A 1 168 ? -1.256 0.103 -2.125 1.00 97.62 168 VAL A C 1
ATOM 1310 O O . VAL A 1 168 ? -0.371 -0.326 -2.866 1.00 97.62 168 VAL A O 1
ATOM 1313 N N . PHE A 1 169 ? -2.014 -0.709 -1.379 1.00 96.31 169 PHE A N 1
ATOM 1314 C CA . PHE A 1 169 ? -1.871 -2.167 -1.385 1.00 96.31 169 PHE A CA 1
ATOM 1315 C C . PHE A 1 169 ? -2.208 -2.772 -2.759 1.00 96.31 169 PHE A C 1
ATOM 1317 O O . PHE A 1 169 ? -1.436 -3.557 -3.312 1.00 96.31 169 PHE A O 1
ATOM 1324 N N . TYR A 1 170 ? -3.328 -2.375 -3.371 1.00 95.31 170 TYR A N 1
ATOM 1325 C CA . TYR A 1 170 ? -3.693 -2.870 -4.705 1.00 95.31 170 TYR A CA 1
ATOM 1326 C C . TYR A 1 170 ? -2.804 -2.311 -5.828 1.00 95.31 170 TYR A C 1
ATOM 1328 O O . TYR A 1 170 ? -2.546 -3.005 -6.815 1.00 95.31 170 TYR A O 1
ATOM 1336 N N . MET A 1 171 ? -2.297 -1.083 -5.688 1.00 96.94 171 MET A N 1
ATOM 1337 C CA . MET A 1 171 ? -1.309 -0.510 -6.610 1.00 96.94 171 MET A CA 1
ATOM 1338 C C . MET A 1 171 ? -0.016 -1.327 -6.619 1.00 96.94 171 MET A C 1
ATOM 1340 O O . MET A 1 171 ? 0.530 -1.580 -7.694 1.00 96.94 171 MET A O 1
ATOM 1344 N N . TYR A 1 172 ? 0.428 -1.808 -5.453 1.00 96.62 172 TYR A N 1
ATOM 1345 C CA . TYR A 1 172 ? 1.521 -2.772 -5.367 1.00 96.62 172 TYR A CA 1
ATOM 1346 C C . TYR A 1 172 ? 1.221 -4.046 -6.166 1.00 96.62 172 TYR A C 1
ATOM 1348 O O . TYR A 1 172 ? 2.023 -4.409 -7.026 1.00 96.62 172 TYR A O 1
ATOM 1356 N N . GLY A 1 173 ? 0.057 -4.675 -5.966 1.00 95.06 173 GLY A N 1
ATOM 1357 C CA . GLY A 1 173 ? -0.335 -5.874 -6.720 1.00 95.06 173 GLY A CA 1
ATOM 1358 C C . GLY A 1 173 ? -0.368 -5.642 -8.237 1.00 95.06 173 GLY A C 1
ATOM 1359 O O . GLY A 1 173 ? 0.177 -6.434 -9.005 1.00 95.06 173 GLY A O 1
ATOM 1360 N N . SER A 1 174 ? -0.916 -4.505 -8.675 1.00 94.75 174 SER A N 1
ATOM 1361 C CA . SER A 1 174 ? -0.942 -4.108 -10.092 1.00 94.75 174 SER A CA 1
ATOM 1362 C C . SER A 1 174 ? 0.468 -3.928 -10.668 1.00 94.75 174 SER A C 1
ATOM 1364 O O . SER A 1 174 ? 0.776 -4.423 -11.756 1.00 94.75 174 SER A O 1
ATOM 1366 N N . LYS A 1 175 ? 1.353 -3.240 -9.933 1.00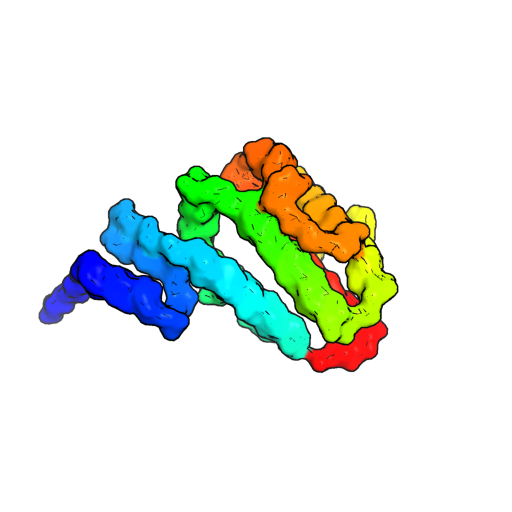 95.94 175 LYS A N 1
ATOM 1367 C CA . LYS A 1 175 ? 2.751 -3.017 -10.329 1.00 95.94 175 LYS A CA 1
ATOM 1368 C C . LYS A 1 175 ? 3.521 -4.337 -10.399 1.00 95.94 175 LYS A C 1
ATOM 1370 O O . LYS A 1 175 ? 4.241 -4.566 -11.369 1.00 95.94 175 LYS A O 1
ATOM 1375 N N . LEU A 1 176 ? 3.348 -5.201 -9.404 1.00 95.88 176 LEU A N 1
ATOM 1376 C CA . LEU A 1 176 ? 3.947 -6.528 -9.340 1.00 95.88 176 LEU A CA 1
ATOM 1377 C C . LEU A 1 176 ? 3.506 -7.403 -10.522 1.00 95.88 176 LEU A C 1
ATOM 1379 O O . LEU A 1 176 ? 4.358 -7.949 -11.217 1.00 95.88 176 LEU A O 1
ATOM 1383 N N . GLY A 1 177 ? 2.203 -7.476 -10.809 1.00 93.88 177 GLY A N 1
ATOM 1384 C CA . GLY A 1 177 ? 1.681 -8.228 -11.954 1.00 93.88 177 GLY A CA 1
ATOM 1385 C C . GLY A 1 177 ? 2.265 -7.748 -13.286 1.00 93.88 177 GLY A C 1
ATOM 1386 O O . GLY A 1 177 ? 2.693 -8.556 -14.113 1.00 93.88 177 GLY A O 1
ATOM 1387 N N . ALA A 1 178 ? 2.385 -6.429 -13.472 1.00 94.12 178 ALA A N 1
ATOM 1388 C CA . ALA A 1 178 ? 3.035 -5.858 -14.651 1.00 94.12 178 ALA A CA 1
ATOM 1389 C C . ALA A 1 178 ? 4.528 -6.230 -14.745 1.00 94.12 178 ALA A C 1
ATOM 1391 O O . ALA A 1 178 ? 5.026 -6.518 -15.836 1.00 94.12 178 ALA A O 1
ATOM 1392 N N . LEU A 1 179 ? 5.247 -6.251 -13.617 1.00 95.94 179 LEU A N 1
ATOM 1393 C CA . LEU A 1 179 ? 6.658 -6.641 -13.561 1.00 95.94 179 LEU A CA 1
ATOM 1394 C C . LEU A 1 179 ? 6.856 -8.130 -13.862 1.00 95.94 179 LEU A C 1
ATOM 1396 O O . LEU A 1 179 ? 7.707 -8.454 -14.696 1.00 95.94 179 LEU A O 1
ATOM 1400 N N . LYS A 1 180 ? 6.053 -9.020 -13.265 1.00 94.56 180 LYS A N 1
ATOM 1401 C CA . LYS A 1 180 ? 6.065 -10.458 -13.576 1.00 94.56 180 LYS A CA 1
ATOM 1402 C C . LYS A 1 180 ? 5.804 -10.697 -15.058 1.00 94.56 180 LYS A C 1
ATOM 1404 O O . LYS A 1 180 ? 6.611 -11.333 -15.729 1.00 94.56 180 LYS A O 1
ATOM 1409 N N . HIS A 1 181 ? 4.763 -10.071 -15.613 1.00 93.12 181 HIS A N 1
ATOM 1410 C CA . HIS A 1 181 ? 4.452 -10.174 -17.040 1.00 93.12 181 HIS A CA 1
ATOM 1411 C C . HIS A 1 181 ? 5.604 -9.692 -17.938 1.00 93.12 181 HIS A C 1
ATOM 1413 O O . HIS A 1 181 ? 5.906 -10.307 -18.959 1.00 93.12 181 HIS A O 1
ATOM 1419 N N . ARG A 1 182 ? 6.267 -8.589 -17.567 1.00 92.69 182 ARG A N 1
ATOM 1420 C CA . ARG A 1 182 ? 7.350 -7.996 -18.363 1.00 92.69 182 ARG A CA 1
ATOM 1421 C C . ARG A 1 182 ? 8.659 -8.784 -18.296 1.00 92.69 182 ARG A C 1
ATOM 1423 O O . ARG A 1 182 ? 9.407 -8.765 -19.271 1.00 92.69 182 ARG A O 1
ATOM 1430 N N . THR A 1 183 ? 8.958 -9.401 -17.156 1.00 92.81 183 THR A N 1
ATOM 1431 C CA . THR A 1 183 ? 10.253 -10.051 -16.885 1.00 92.81 183 THR A CA 1
ATOM 1432 C C . THR A 1 183 ? 10.216 -11.572 -17.019 1.00 92.81 183 THR A C 1
ATOM 1434 O O . THR A 1 183 ? 11.260 -12.168 -17.268 1.00 92.81 183 THR A O 1
ATOM 1437 N N . GLY A 1 184 ? 9.042 -12.197 -16.885 1.00 89.31 184 GLY A N 1
ATOM 1438 C CA . GLY A 1 184 ? 8.887 -13.653 -16.832 1.00 89.31 184 GLY A CA 1
ATOM 1439 C C . GLY A 1 184 ? 9.416 -14.287 -15.540 1.00 89.31 184 GLY A C 1
ATOM 1440 O O . GLY A 1 184 ? 9.701 -15.479 -15.533 1.00 89.31 184 GLY A O 1
ATOM 1441 N N . ILE A 1 185 ? 9.616 -13.492 -14.484 1.00 85.88 185 ILE A N 1
ATOM 1442 C CA . ILE A 1 185 ? 10.032 -13.974 -13.163 1.00 85.88 185 ILE A CA 1
ATOM 1443 C C . ILE A 1 185 ? 8.779 -14.403 -12.391 1.00 85.88 185 ILE A C 1
ATOM 1445 O O . ILE A 1 185 ? 7.923 -13.561 -12.112 1.00 85.88 185 ILE A O 1
ATOM 1449 N N . ASP A 1 186 ? 8.719 -15.687 -12.029 1.00 77.94 186 ASP A N 1
ATOM 1450 C CA . ASP A 1 186 ? 7.724 -16.264 -11.115 1.00 77.94 186 ASP A CA 1
ATOM 1451 C C . ASP A 1 186 ? 8.238 -16.229 -9.670 1.00 77.94 186 ASP A C 1
ATOM 1453 O O . ASP A 1 186 ? 9.376 -16.682 -9.402 1.00 77.94 186 ASP A O 1
#

Solvent-accessible surface area (backbone atoms only — not comparable to full-atom values): 10889 Å² total; per-residue (Å²): 136,81,75,85,74,78,80,51,74,70,53,49,51,52,50,70,68,36,85,83,50,88,66,41,58,48,68,83,86,86,54,77,52,69,44,67,68,50,35,55,50,25,45,52,54,50,52,52,45,37,68,65,36,74,84,54,91,78,46,57,58,82,55,37,51,36,72,68,57,50,48,43,38,37,72,76,64,63,36,49,33,50,54,42,31,49,52,48,37,50,44,50,54,57,46,60,74,76,47,62,60,84,63,61,49,50,62,77,59,89,84,68,54,69,59,83,76,38,99,59,91,73,59,70,66,32,53,50,51,22,53,50,53,46,33,50,44,43,68,39,96,55,77,64,54,36,82,78,42,33,74,69,46,68,73,44,56,71,72,42,44,51,45,21,45,54,44,42,55,51,49,43,52,55,53,49,53,53,49,31,72,73,69,71,61,112

Radius of gyration: 17.75 Å; Cα contacts (8 Å, |Δi|>4): 186; chains: 1; bounding box: 43×43×50 Å

Organism: NCBI:txid43354

Mean predicted aligned error: 6.36 Å

pLDDT: mean 88.82, std 11.97, range [39.72, 98.44]